Protein AF-0000000066598669 (afdb_homodimer)

Solvent-accessible surface area (backbone atoms only — not comparable to full-atom values): 19148 Å² total; per-residue (Å²): 132,84,76,74,80,75,77,83,79,79,74,75,70,74,73,67,68,63,72,73,74,70,78,71,65,39,76,45,84,75,51,74,67,53,48,52,51,50,50,36,40,38,58,50,54,56,68,39,87,69,85,65,81,75,66,81,77,69,80,64,92,61,85,62,79,83,56,33,44,37,45,68,80,37,67,44,61,30,33,38,42,47,43,57,39,61,50,70,49,49,32,25,44,48,38,28,62,74,49,47,79,46,43,24,50,67,77,40,73,52,60,83,81,40,90,69,44,47,70,48,74,49,94,88,26,38,36,35,44,31,31,74,57,37,44,70,83,60,42,43,42,36,34,41,36,32,34,38,100,62,32,54,37,57,46,63,20,43,37,44,46,36,82,120,136,82,80,74,77,78,76,82,80,81,76,74,74,74,74,69,70,65,72,74,73,73,78,72,68,39,76,44,84,75,51,72,67,54,49,53,49,49,51,37,40,38,57,49,54,56,70,38,89,68,86,64,80,74,70,80,77,71,80,65,92,60,83,61,80,83,56,33,42,38,48,70,80,38,68,45,62,32,33,37,43,47,43,58,39,61,50,71,48,49,32,24,44,48,40,28,60,75,49,48,77,46,41,24,50,66,76,40,74,53,59,84,82,41,90,69,44,48,70,49,74,49,95,87,26,40,34,34,47,32,31,74,57,35,43,70,82,60,42,42,42,36,34,41,36,34,34,36,99,61,33,53,38,56,48,61,22,42,36,44,47,37,83,119

InterPro domains:
  IPR003598 Immunoglobulin subtype 2 [SM00408] (82-151)
  IPR003599 Immunoglobulin domain subtype [SM00409] (76-162)
  IPR007110 Immunoglobulin-like domain [PS50835] (70-154)
  IPR013098 Immunoglobulin I-set [PF07679] (70-161)
  IPR013783 Immunoglobulin-like fold [G3DSA:2.60.40.10] (64-164)
  IPR033017 Palladin, C-terminal immunoglobulin-like domain [cd05893] (70-161)
  IPR036179 Immunoglobulin-like domain superfamily [SSF48726] (67-162)

Sequence (328 aa):
MARRLLGADSATVFNIQEPEEETANQEYKVSSCEQRLISEIEYRLERSPVDESGDEVQYGDVPVENGMAPFFEMKLKHYKIFEGMPVTFTCRVAGNPKPKIYWFKDGKQISPKSDHYTIQRDLDGTCSLHTTASTLDDDGNYTIMAANPQGRISCTGRLMVQAVMARRLLGADSATVFNIQEPEEETANQEYKVSSCEQRLISEIEYRLERSPVDESGDEVQYGDVPVENGMAPFFEMKLKHYKIFEGMPVTFTCRVAGNPKPKIYWFKDGKQISPKSDHYTIQRDLDGTCSLHTTASTLDDDGNYTIMAANPQGRISCTGRLMVQAV

pLDDT: mean 83.19, std 22.44, range [22.09, 98.75]

Structure (mmCIF, N/CA/C/O backbone):
data_AF-0000000066598669-model_v1
#
loop_
_entity.id
_entity.type
_entity.pdbx_description
1 polymer 'Palladin, cytoskeletal associated protein'
#
loop_
_atom_site.group_PDB
_atom_site.id
_atom_site.type_symbol
_atom_site.label_atom_id
_atom_site.label_alt_id
_atom_site.label_comp_id
_atom_site.label_asym_id
_atom_site.label_entity_id
_atom_site.label_seq_id
_atom_site.pdbx_PDB_ins_code
_atom_site.Cartn_x
_atom_site.Cartn_y
_atom_site.Cartn_z
_atom_site.occupancy
_atom_site.B_iso_or_equiv
_atom_site.auth_seq_id
_atom_site.auth_comp_id
_atom_site.auth_asym_id
_atom_site.auth_atom_id
_atom_site.pdbx_PDB_model_num
ATOM 1 N N . MET A 1 1 ? 37.125 77.938 22.703 1 22.09 1 MET A N 1
ATOM 2 C CA . MET A 1 1 ? 37.25 77.125 21.469 1 22.09 1 MET A CA 1
ATOM 3 C C . MET A 1 1 ? 36.281 76 21.453 1 22.09 1 MET A C 1
ATOM 5 O O . MET A 1 1 ? 36.25 75.188 22.391 1 22.09 1 MET A O 1
ATOM 9 N N . ALA A 1 2 ? 35.156 76.312 20.766 1 26.92 2 ALA A N 1
ATOM 10 C CA . ALA A 1 2 ? 33.875 75.625 20.609 1 26.92 2 ALA A CA 1
ATOM 11 C C . ALA A 1 2 ? 34.094 74.25 20.047 1 26.92 2 ALA A C 1
ATOM 13 O O . ALA A 1 2 ? 34.531 74.062 18.922 1 26.92 2 ALA A O 1
ATOM 14 N N . ARG A 1 3 ? 34.688 73.25 20.891 1 27.34 3 ARG A N 1
ATOM 15 C CA . ARG A 1 3 ? 34.938 71.938 20.422 1 27.34 3 ARG A CA 1
ATOM 16 C C . ARG A 1 3 ? 33.656 71.312 19.875 1 27.34 3 ARG A C 1
ATOM 18 O O . ARG A 1 3 ? 32.625 71.312 20.562 1 27.34 3 ARG A O 1
ATOM 25 N N . ARG A 1 4 ? 33.344 71.562 18.547 1 30.03 4 ARG A N 1
ATOM 26 C CA . ARG A 1 4 ? 32.25 71 17.766 1 30.03 4 ARG A CA 1
ATOM 27 C C . ARG A 1 4 ? 32.156 69.438 17.969 1 30.03 4 ARG A C 1
ATOM 29 O O . ARG A 1 4 ? 33.094 68.75 17.703 1 30.03 4 ARG A O 1
ATOM 36 N N . LEU A 1 5 ? 31.5 68.938 19.031 1 32.72 5 LEU A N 1
ATOM 37 C CA . LEU A 1 5 ? 31.203 67.562 19.266 1 32.72 5 LEU A CA 1
ATOM 38 C C . LEU A 1 5 ? 30.578 66.938 18.031 1 32.72 5 LEU A C 1
ATOM 40 O O . LEU A 1 5 ? 29.469 67.25 17.625 1 32.72 5 LEU A O 1
ATOM 44 N N . LEU A 1 6 ? 31.344 66.875 16.922 1 34 6 LEU A N 1
ATOM 45 C CA . LEU A 1 6 ? 30.828 66.188 15.711 1 34 6 LEU A CA 1
ATOM 46 C C . LEU A 1 6 ? 30.062 64.938 16.062 1 34 6 LEU A C 1
ATOM 48 O O . LEU A 1 6 ? 30.312 64.312 17.094 1 34 6 LEU A O 1
ATOM 52 N N . GLY A 1 7 ? 28.891 64.688 15.352 1 29.69 7 GLY A N 1
ATOM 53 C CA . GLY A 1 7 ? 27.734 63.844 15.188 1 29.69 7 GLY A CA 1
ATOM 54 C C . GLY A 1 7 ? 28.094 62.375 15.016 1 29.69 7 GLY A C 1
ATOM 55 O O . GLY A 1 7 ? 29.203 62.062 14.562 1 29.69 7 GLY A O 1
ATOM 56 N N . ALA A 1 8 ? 27.5 61.438 15.812 1 31.14 8 ALA A N 1
ATOM 57 C CA . ALA A 1 8 ? 27.547 60 15.953 1 31.14 8 ALA A CA 1
ATOM 58 C C . ALA A 1 8 ? 27.469 59.312 14.586 1 31.14 8 ALA A C 1
ATOM 60 O O . ALA A 1 8 ? 26.781 59.781 13.688 1 31.14 8 ALA A O 1
ATOM 61 N N . ASP A 1 9 ? 28.531 58.688 14.062 1 31.66 9 ASP A N 1
ATOM 62 C CA . ASP A 1 9 ? 28.656 57.781 12.922 1 31.66 9 ASP A CA 1
ATOM 63 C C . ASP A 1 9 ? 27.438 56.875 12.82 1 31.66 9 ASP A C 1
ATOM 65 O O . ASP A 1 9 ? 26.969 56.312 13.828 1 31.66 9 ASP A O 1
ATOM 69 N N . SER A 1 10 ? 26.516 57.094 11.852 1 31.05 10 SER A N 1
ATOM 70 C CA . SER A 1 10 ? 25.422 56.25 11.359 1 31.05 10 SER A CA 1
ATOM 71 C C . SER A 1 10 ? 25.875 54.812 11.148 1 31.05 10 SER A C 1
ATOM 73 O O . SER A 1 10 ? 26.672 54.531 10.25 1 31.05 10 SER A O 1
ATOM 75 N N . ALA A 1 11 ? 26.125 54.031 12.141 1 32.59 11 ALA A N 1
ATOM 76 C CA . ALA A 1 11 ? 26.328 52.594 11.945 1 32.59 11 ALA A CA 1
ATOM 77 C C . ALA A 1 11 ? 25.281 52 11.008 1 32.59 11 ALA A C 1
ATOM 79 O O . ALA A 1 11 ? 24.078 52.094 11.273 1 32.59 11 ALA A O 1
ATOM 80 N N . THR A 1 12 ? 25.406 52.188 9.719 1 31.36 12 THR A N 1
ATOM 81 C CA . THR A 1 12 ? 24.641 51.406 8.766 1 31.36 12 THR A CA 1
ATOM 82 C C . THR A 1 12 ? 24.516 49.938 9.234 1 31.36 12 THR A C 1
ATOM 84 O O . THR A 1 12 ? 25.5 49.219 9.32 1 31.36 12 THR A O 1
ATOM 87 N N . VAL A 1 13 ? 23.672 49.656 10.164 1 32.81 13 VAL A N 1
ATOM 88 C CA . VAL A 1 13 ? 23.312 48.281 10.43 1 32.81 13 VAL A CA 1
ATOM 89 C C . VAL A 1 13 ? 22.984 47.562 9.117 1 32.81 13 VAL A C 1
ATOM 91 O O . VAL A 1 13 ? 22.094 47.969 8.383 1 32.81 13 VAL A O 1
ATOM 94 N N . PHE A 1 14 ? 24.016 47.125 8.352 1 33.19 14 PHE A N 1
ATOM 95 C CA . PHE A 1 14 ? 23.719 46.156 7.277 1 33.19 14 PHE A CA 1
ATOM 96 C C . PHE A 1 14 ? 22.672 45.156 7.723 1 33.19 14 PHE A C 1
ATOM 98 O O . PHE A 1 14 ? 22.875 44.438 8.703 1 33.19 14 PHE A O 1
ATOM 105 N N . ASN A 1 15 ? 21.422 45.562 7.75 1 35.28 15 ASN A N 1
ATOM 106 C CA . ASN A 1 15 ? 20.375 44.562 7.797 1 35.28 15 ASN A CA 1
ATOM 107 C C . ASN A 1 15 ? 20.719 43.344 6.934 1 35.28 15 ASN A C 1
ATOM 109 O O . ASN A 1 15 ? 20.578 43.375 5.711 1 35.28 15 ASN A O 1
ATOM 113 N N . ILE A 1 16 ? 21.875 42.75 7.137 1 37.78 16 ILE A N 1
ATOM 114 C CA . ILE A 1 16 ? 22 41.469 6.473 1 37.78 16 ILE A CA 1
ATOM 115 C C . ILE A 1 16 ? 20.703 40.688 6.609 1 37.78 16 ILE A C 1
ATOM 117 O O . ILE A 1 16 ? 20.328 40.281 7.711 1 37.78 16 ILE A O 1
ATOM 121 N N . GLN A 1 17 ? 19.609 41.219 6.055 1 34.91 17 GLN A N 1
ATOM 122 C CA . GLN A 1 17 ? 18.516 40.281 5.918 1 34.91 17 GLN A CA 1
ATOM 123 C C . GLN A 1 17 ? 19.031 38.875 5.605 1 34.91 17 GLN A C 1
ATOM 125 O O . GLN A 1 17 ? 19.719 38.688 4.602 1 34.91 17 GLN A O 1
ATOM 130 N N . GLU A 1 18 ? 19.531 38.188 6.582 1 37.38 18 GLU A N 1
ATOM 131 C CA . GLU A 1 18 ? 19.828 36.781 6.332 1 37.38 18 GLU A CA 1
ATOM 132 C C . GLU A 1 18 ? 18.844 36.188 5.344 1 37.38 18 GLU A C 1
ATOM 134 O O . GLU A 1 18 ? 17.641 36.469 5.398 1 37.38 18 GLU A O 1
ATOM 139 N N . PRO A 1 19 ? 19.234 35.938 4.07 1 38.72 19 PRO A N 1
ATOM 140 C CA . PRO A 1 19 ? 18.25 35.219 3.25 1 38.72 19 PRO A CA 1
ATOM 141 C C . PRO A 1 19 ? 17.312 34.344 4.078 1 38.72 19 PRO A C 1
ATOM 143 O O . PRO A 1 19 ? 17.688 33.906 5.164 1 38.72 19 PRO A O 1
ATOM 146 N N . GLU A 1 20 ? 16.141 34.688 4.297 1 35.94 20 GLU A N 1
ATOM 147 C CA . GLU A 1 20 ? 15.195 33.719 4.793 1 35.94 20 GLU A CA 1
ATOM 148 C C . GLU A 1 20 ? 15.617 32.281 4.418 1 35.94 20 GLU A C 1
ATOM 150 O O . GLU A 1 20 ? 15.852 32 3.244 1 35.94 20 GLU A O 1
ATOM 155 N N . GLU A 1 21 ? 16.547 31.672 5.105 1 38.75 21 GLU A N 1
ATOM 156 C CA . GLU A 1 21 ? 16.781 30.25 4.906 1 38.75 21 GLU A CA 1
ATOM 157 C C . GLU A 1 21 ? 15.531 29.562 4.363 1 38.75 21 GLU A C 1
ATOM 159 O O . GLU A 1 21 ? 14.531 29.422 5.07 1 38.75 21 GLU A O 1
ATOM 164 N N . GLU A 1 22 ? 14.883 29.906 3.244 1 44.75 22 GLU A N 1
ATOM 165 C CA . GLU A 1 22 ? 13.898 29.047 2.596 1 44.75 22 GLU A CA 1
ATOM 166 C C . GLU A 1 22 ? 13.992 27.609 3.104 1 44.75 22 GLU A C 1
ATOM 168 O O . GLU A 1 22 ? 15.07 27.016 3.105 1 44.75 22 GLU A O 1
ATOM 173 N N . THR A 1 23 ? 13.289 27.25 4.191 1 49.88 23 THR A N 1
ATOM 174 C CA . THR A 1 23 ? 13.141 25.953 4.84 1 49.88 23 THR A CA 1
ATOM 175 C C . THR A 1 23 ? 13.539 24.828 3.887 1 49.88 23 THR A C 1
ATOM 177 O O . THR A 1 23 ? 13.109 24.797 2.732 1 49.88 23 THR A O 1
ATOM 180 N N . ALA A 1 24 ? 14.688 24.203 3.959 1 55.31 24 ALA A N 1
ATOM 181 C CA . ALA A 1 24 ? 15.602 23.188 3.447 1 55.31 24 ALA A CA 1
ATOM 182 C C . ALA A 1 24 ? 14.859 21.906 3.092 1 55.31 24 ALA A C 1
ATOM 184 O O . ALA A 1 24 ? 15.477 20.875 2.826 1 55.31 24 ALA A O 1
ATOM 185 N N . ASN A 1 25 ? 13.461 21.875 3.191 1 68.06 25 ASN A N 1
ATOM 186 C CA . ASN A 1 25 ? 12.961 20.562 2.818 1 68.06 25 ASN A CA 1
ATOM 187 C C . ASN A 1 25 ? 13.094 20.312 1.319 1 68.06 25 ASN A C 1
ATOM 189 O O . ASN A 1 25 ? 12.5 21.031 0.511 1 68.06 25 ASN A O 1
ATOM 193 N N . GLN A 1 26 ? 14.117 19.672 0.897 1 75.44 26 GLN A N 1
ATOM 194 C CA . GLN A 1 26 ? 14.305 19.328 -0.51 1 75.44 26 GLN A CA 1
ATOM 195 C C . GLN A 1 26 ? 13.281 18.297 -0.97 1 75.44 26 GLN A C 1
ATOM 197 O O . GLN A 1 26 ? 13.062 17.297 -0.297 1 75.44 26 GLN A O 1
ATOM 202 N N . GLU A 1 27 ? 12.594 18.688 -1.98 1 80.56 27 GLU A N 1
ATOM 203 C CA . GLU A 1 27 ? 11.648 17.734 -2.559 1 80.56 27 GLU A CA 1
ATOM 204 C C . GLU A 1 27 ? 12.359 16.469 -2.998 1 80.56 27 GLU A C 1
ATOM 206 O O . GLU A 1 27 ? 13.453 16.516 -3.564 1 80.56 27 GLU A O 1
ATOM 211 N N . TYR A 1 28 ? 11.93 15.406 -2.621 1 84.62 28 TYR A N 1
ATOM 212 C CA . TYR A 1 28 ? 12.398 14.055 -2.865 1 84.62 28 TYR A CA 1
ATOM 213 C C . TYR A 1 28 ? 11.609 13.391 -3.984 1 84.62 28 TYR A C 1
ATOM 215 O O . TYR A 1 28 ? 10.375 13.438 -3.992 1 84.62 28 TYR A O 1
ATOM 223 N N . LYS A 1 29 ? 12.32 12.922 -5.023 1 89 29 LYS A N 1
ATOM 224 C CA . LYS A 1 29 ? 11.633 12.18 -6.074 1 89 29 LYS A CA 1
ATOM 225 C C . LYS A 1 29 ? 11.57 10.688 -5.742 1 89 29 LYS A C 1
ATOM 227 O O . LYS A 1 29 ? 12.602 10.055 -5.531 1 89 29 LYS A O 1
ATOM 232 N N . VAL A 1 30 ? 10.445 10.234 -5.707 1 92.81 30 VAL A N 1
ATOM 233 C CA . VAL A 1 30 ? 10.289 8.805 -5.426 1 92.81 30 VAL A CA 1
ATOM 234 C C . VAL A 1 30 ? 10.453 8.008 -6.715 1 92.81 30 VAL A C 1
ATOM 236 O O . VAL A 1 30 ? 10.195 8.508 -7.809 1 92.81 30 VAL A O 1
ATOM 239 N N . SER A 1 31 ? 10.883 6.789 -6.609 1 90.31 31 SER A N 1
ATOM 240 C CA . SER A 1 31 ? 11.047 5.926 -7.773 1 90.31 31 SER A CA 1
ATOM 241 C C . SER A 1 31 ? 9.703 5.531 -8.367 1 90.31 31 SER A C 1
ATOM 243 O O . SER A 1 31 ? 8.664 5.68 -7.711 1 90.31 31 SER A O 1
ATOM 245 N N . SER A 1 32 ? 9.75 5.016 -9.602 1 90.19 32 SER A N 1
ATOM 246 C CA . SER A 1 32 ? 8.531 4.523 -10.242 1 90.19 32 SER A CA 1
ATOM 247 C C . SER A 1 32 ? 7.91 3.383 -9.445 1 90.19 32 SER A C 1
ATOM 249 O O . SER A 1 32 ? 6.688 3.316 -9.297 1 90.19 32 SER A O 1
ATOM 251 N N . CYS A 1 33 ? 8.781 2.549 -8.945 1 91.5 33 CYS A N 1
ATOM 252 C CA . CYS A 1 33 ? 8.297 1.434 -8.141 1 91.5 33 CYS A CA 1
ATOM 253 C C . CYS A 1 33 ? 7.594 1.935 -6.883 1 91.5 33 CYS A C 1
ATOM 255 O O . CYS A 1 33 ? 6.484 1.499 -6.574 1 91.5 33 CYS A O 1
ATOM 257 N N . GLU A 1 34 ? 8.219 2.85 -6.184 1 93.44 34 GLU A N 1
ATOM 258 C CA . GLU A 1 34 ? 7.613 3.406 -4.977 1 93.44 34 GLU A CA 1
ATOM 259 C C . GLU A 1 34 ? 6.277 4.074 -5.281 1 93.44 34 GLU A C 1
ATOM 261 O O . GLU A 1 34 ? 5.312 3.922 -4.523 1 93.44 34 GLU A O 1
ATOM 266 N N . GLN A 1 35 ? 6.309 4.77 -6.355 1 94.5 35 GLN A N 1
ATOM 267 C CA . GLN A 1 35 ? 5.074 5.441 -6.746 1 94.5 35 GLN A CA 1
ATOM 268 C C . GLN A 1 35 ? 3.953 4.434 -6.992 1 94.5 35 GLN A C 1
ATOM 270 O O . GLN A 1 35 ? 2.803 4.672 -6.621 1 94.5 35 GLN A O 1
ATOM 275 N N . ARG A 1 36 ? 4.23 3.34 -7.625 1 94.31 36 ARG A N 1
ATOM 276 C CA . ARG A 1 36 ? 3.244 2.291 -7.871 1 94.31 36 ARG A CA 1
ATOM 277 C C . ARG A 1 36 ? 2.73 1.706 -6.559 1 94.31 36 ARG A C 1
ATOM 279 O O . ARG A 1 36 ? 1.53 1.463 -6.41 1 94.31 36 ARG A O 1
ATOM 286 N N . LEU A 1 37 ? 3.635 1.49 -5.629 1 96.44 37 LEU A N 1
ATOM 287 C CA . LEU A 1 37 ? 3.26 0.983 -4.312 1 96.44 37 LEU A CA 1
ATOM 288 C C . LEU A 1 37 ? 2.381 1.986 -3.574 1 96.44 37 LEU A C 1
ATOM 290 O O . LEU A 1 37 ? 1.372 1.61 -2.975 1 96.44 37 LEU A O 1
ATOM 294 N N . ILE A 1 38 ? 2.746 3.236 -3.637 1 96.12 38 ILE A N 1
ATOM 295 C CA . ILE A 1 38 ? 1.975 4.293 -2.992 1 96.12 38 ILE A CA 1
ATOM 296 C C . ILE A 1 38 ? 0.571 4.348 -3.592 1 96.12 38 ILE A C 1
ATOM 298 O O . ILE A 1 38 ? -0.419 4.43 -2.861 1 96.12 38 ILE A O 1
ATOM 302 N N . SER A 1 39 ? 0.525 4.285 -4.906 1 95.69 39 SER A N 1
ATOM 303 C CA . SER A 1 39 ? -0.766 4.312 -5.586 1 95.69 39 SER A CA 1
ATOM 304 C C . SER A 1 39 ? -1.659 3.168 -5.125 1 95.69 39 SER A C 1
ATOM 306 O O . SER A 1 39 ? -2.865 3.348 -4.941 1 95.69 39 SER A O 1
ATOM 308 N N . GLU A 1 40 ? -1.103 2.021 -4.992 1 94.62 40 GLU A N 1
ATOM 309 C CA . GLU A 1 40 ? -1.877 0.877 -4.523 1 94.62 40 GLU A CA 1
ATOM 310 C C . GLU A 1 40 ? -2.377 1.097 -3.098 1 94.62 40 GLU A C 1
ATOM 312 O O . GLU A 1 40 ? -3.514 0.747 -2.773 1 94.62 40 GLU A O 1
ATOM 317 N N . ILE A 1 41 ? -1.531 1.584 -2.219 1 95.19 41 ILE A N 1
ATOM 318 C CA . ILE A 1 41 ? -1.911 1.864 -0.839 1 95.19 41 ILE A CA 1
ATOM 319 C C . ILE A 1 41 ? -3.09 2.836 -0.815 1 95.19 41 ILE A C 1
ATOM 321 O O . ILE A 1 41 ? -4.074 2.607 -0.11 1 95.19 41 ILE A O 1
ATOM 325 N N . GLU A 1 42 ? -3.029 3.902 -1.615 1 96 42 GLU A N 1
ATOM 326 C CA . GLU A 1 42 ? -4.109 4.879 -1.696 1 96 42 GLU A CA 1
ATOM 327 C C . GLU A 1 42 ? -5.406 4.23 -2.184 1 96 42 GLU A C 1
ATOM 329 O O . GLU A 1 42 ? -6.469 4.441 -1.596 1 96 42 GLU A O 1
ATOM 334 N N . TYR A 1 43 ? -5.27 3.455 -3.209 1 92.94 43 TYR A N 1
ATOM 335 C CA . TYR A 1 43 ? -6.41 2.742 -3.768 1 92.94 43 TYR A CA 1
ATOM 336 C C . TYR A 1 43 ? -7.094 1.889 -2.705 1 92.94 43 TYR A C 1
ATOM 338 O O . TYR A 1 43 ? -8.32 1.911 -2.574 1 92.94 43 TYR A O 1
ATOM 346 N N . ARG A 1 44 ? -6.359 1.203 -1.965 1 91.62 44 ARG A N 1
ATOM 347 C CA . ARG A 1 44 ? -6.902 0.296 -0.958 1 91.62 44 ARG A CA 1
ATOM 348 C C . ARG A 1 44 ? -7.457 1.068 0.234 1 91.62 44 ARG A C 1
ATOM 350 O O . ARG A 1 44 ? -8.484 0.692 0.801 1 91.62 44 ARG A O 1
ATOM 357 N N . LEU A 1 45 ? -6.766 2.082 0.628 1 93.75 45 LEU A N 1
ATOM 358 C CA . LEU A 1 45 ? -7.215 2.906 1.744 1 93.75 45 LEU A CA 1
ATOM 359 C C . LEU A 1 45 ? -8.578 3.521 1.451 1 93.75 45 LEU A C 1
ATOM 361 O O . LEU A 1 45 ? -9.461 3.518 2.311 1 93.75 45 LEU A O 1
ATOM 365 N N . GLU A 1 46 ? -8.797 3.996 0.289 1 93.56 46 GLU A N 1
ATOM 366 C CA . GLU A 1 46 ? -10.023 4.672 -0.114 1 93.56 46 GLU A CA 1
ATOM 367 C C . GLU A 1 46 ? -11.211 3.705 -0.116 1 93.56 46 GLU A C 1
ATOM 369 O O . GLU A 1 46 ? -12.367 4.133 -0.163 1 93.56 46 GLU A O 1
ATOM 374 N N . ARG A 1 47 ? -10.93 2.447 -0.019 1 88.25 47 ARG A N 1
ATOM 375 C CA . ARG A 1 47 ? -11.977 1.433 -0.065 1 88.25 47 ARG A CA 1
ATOM 376 C C . ARG A 1 47 ? -12.055 0.662 1.249 1 88.25 47 ARG A C 1
ATOM 378 O O . ARG A 1 47 ? -12.852 -0.264 1.388 1 88.25 47 ARG A O 1
ATOM 385 N N . SER A 1 48 ? -11.203 1.021 2.166 1 86.25 48 SER A N 1
ATOM 386 C CA . SER A 1 48 ? -11.195 0.388 3.48 1 86.25 48 SER A CA 1
ATOM 387 C C . SER A 1 48 ? -12.141 1.095 4.441 1 86.25 48 SER A C 1
ATOM 389 O O . SER A 1 48 ? -12.383 2.297 4.316 1 86.25 48 SER A O 1
ATOM 391 N N . PRO A 1 49 ? -12.664 0.256 5.387 1 79.5 49 PRO A N 1
ATOM 392 C CA . PRO A 1 49 ? -13.461 0.903 6.43 1 79.5 49 PRO A CA 1
ATOM 393 C C . PRO A 1 49 ? -12.625 1.794 7.348 1 79.5 49 PRO A C 1
ATOM 395 O O . PRO A 1 49 ? -11.469 1.474 7.641 1 79.5 49 PRO A O 1
ATOM 398 N N . VAL A 1 50 ? -13.023 2.961 7.559 1 71 50 VAL A N 1
ATOM 399 C CA . VAL A 1 50 ? -12.32 3.848 8.477 1 71 50 VAL A CA 1
ATOM 400 C C . VAL A 1 50 ? -13.109 3.973 9.781 1 71 50 VAL A C 1
ATOM 402 O O . VAL A 1 50 ? -14.344 3.953 9.766 1 71 50 VAL A O 1
ATOM 405 N N . ASP A 1 51 ? -12.359 3.672 10.883 1 64.12 51 ASP A N 1
ATOM 406 C CA . ASP A 1 51 ? -13.008 3.875 12.172 1 64.12 51 ASP A CA 1
ATOM 407 C C . ASP A 1 51 ? -13.453 5.328 12.336 1 64.12 51 ASP A C 1
ATOM 409 O O . ASP A 1 51 ? -12.641 6.246 12.25 1 64.12 51 ASP A O 1
ATOM 413 N N . GLU A 1 52 ? -14.703 5.547 12.195 1 60.34 52 GLU A N 1
ATOM 414 C CA . GLU A 1 52 ? -15.289 6.879 12.297 1 60.34 52 GLU A CA 1
ATOM 415 C C . GLU A 1 52 ? -15.242 7.395 13.734 1 60.34 52 GLU A C 1
ATOM 417 O O . GLU A 1 52 ? -15.859 8.414 14.047 1 60.34 52 GLU A O 1
ATOM 422 N N . SER A 1 53 ? -14.68 6.645 14.609 1 54.19 53 SER A N 1
ATOM 423 C CA . SER A 1 53 ? -14.914 7.035 15.992 1 54.19 53 SER A CA 1
ATOM 424 C C . SER A 1 53 ? -14.555 8.5 16.219 1 54.19 53 SER A C 1
ATOM 426 O O . SER A 1 53 ? -15.102 9.141 17.125 1 54.19 53 SER A O 1
ATOM 428 N N . GLY A 1 54 ? -13.5 8.906 15.672 1 47.5 54 GLY A N 1
ATOM 429 C CA . GLY A 1 54 ? -13.07 10.156 16.266 1 47.5 54 GLY A CA 1
ATOM 430 C C . GLY A 1 54 ? -13.805 11.367 15.727 1 47.5 54 GLY A C 1
ATOM 431 O O . GLY A 1 54 ? -13.711 12.461 16.281 1 47.5 54 GLY A O 1
ATOM 432 N N . ASP A 1 55 ? -14 11.516 14.367 1 53 55 ASP A N 1
ATOM 433 C CA . ASP A 1 55 ? -14.234 12.883 13.898 1 53 55 ASP A CA 1
ATOM 434 C C . ASP A 1 55 ? -15.711 13.242 14 1 53 55 ASP A C 1
ATOM 436 O O . ASP A 1 55 ? -16.578 12.391 13.828 1 53 55 ASP A O 1
ATOM 440 N N . GLU A 1 56 ? -15.883 14.391 14.586 1 55.75 56 GLU A N 1
ATOM 441 C CA . GLU A 1 56 ? -16.984 15.289 14.93 1 55.75 56 GLU A CA 1
ATOM 442 C C . GLU A 1 56 ? -17.938 15.469 13.758 1 55.75 56 GLU A C 1
ATOM 444 O O . GLU A 1 56 ? -19.094 15.867 13.945 1 55.75 56 GLU A O 1
ATOM 449 N N . VAL A 1 57 ? -17.422 15.266 12.531 1 59.34 57 VAL A N 1
ATOM 450 C CA . VAL A 1 57 ? -18.375 15.734 11.547 1 59.34 57 VAL A CA 1
ATOM 451 C C . VAL A 1 57 ? -19.406 14.641 11.258 1 59.34 57 VAL A C 1
ATOM 453 O O . VAL A 1 57 ? -19.047 13.516 10.898 1 59.34 57 VAL A O 1
ATOM 456 N N . GLN A 1 58 ? -20.406 14.68 11.875 1 68.19 58 GLN A N 1
ATOM 457 C CA . GLN A 1 58 ? -21.531 13.812 11.531 1 68.19 58 GLN A CA 1
ATOM 458 C C . GLN A 1 58 ? -22.297 14.359 10.328 1 68.19 58 GLN A C 1
ATOM 460 O O . GLN A 1 58 ? -22.641 15.547 10.281 1 68.19 58 GLN A O 1
ATOM 465 N N . TYR A 1 59 ? -22.234 13.484 9.234 1 74.19 59 TYR A N 1
ATOM 466 C CA . TYR A 1 59 ? -23.031 13.906 8.086 1 74.19 59 TYR A CA 1
ATOM 467 C C . TYR A 1 59 ? -24.516 13.656 8.336 1 74.19 59 TYR A C 1
ATOM 469 O O . TYR A 1 59 ? -24.891 12.609 8.875 1 74.19 59 TYR A O 1
ATOM 477 N N . GLY A 1 60 ? -25.203 14.672 8.555 1 69.19 60 GLY A N 1
ATOM 478 C CA . GLY A 1 60 ? -26.641 14.508 8.727 1 69.19 60 GLY A CA 1
ATOM 479 C C . GLY A 1 60 ? -27.297 13.75 7.594 1 69.19 60 GLY A C 1
ATOM 480 O O . GLY A 1 60 ? -26.703 13.57 6.531 1 69.19 60 GLY A O 1
ATOM 481 N N . ASP A 1 61 ? -28.328 13 7.84 1 68 61 ASP A N 1
ATOM 482 C CA . ASP A 1 61 ? -29.109 12.242 6.875 1 68 61 ASP A CA 1
ATOM 483 C C . ASP A 1 61 ? -29.75 13.172 5.844 1 68 61 ASP A C 1
ATOM 485 O O . ASP A 1 61 ? -30.625 12.758 5.074 1 68 61 ASP A O 1
ATOM 489 N N . VAL A 1 62 ? -29.375 14.445 5.922 1 67.88 62 VAL A N 1
ATOM 490 C CA . VAL A 1 62 ? -30.031 15.344 4.977 1 67.88 62 VAL A CA 1
ATOM 491 C C . VAL A 1 62 ? -29.344 15.25 3.613 1 67.88 62 VAL A C 1
ATOM 493 O O . VAL A 1 62 ? -28.125 15.328 3.52 1 67.88 62 VAL A O 1
ATOM 496 N N . PRO A 1 63 ? -30.188 14.883 2.609 1 72.88 63 PRO A N 1
ATOM 497 C CA . PRO A 1 63 ? -29.578 14.906 1.272 1 72.88 63 PRO A CA 1
ATOM 498 C C . PRO A 1 63 ? -28.844 16.219 0.982 1 72.88 63 PRO A C 1
ATOM 500 O O . PRO A 1 63 ? -29.391 17.297 1.234 1 72.88 63 PRO A O 1
ATOM 503 N N . VAL A 1 64 ? -27.641 16.125 0.839 1 74.06 64 VAL A N 1
ATOM 504 C CA . VAL A 1 64 ? -26.812 17.297 0.551 1 74.06 64 VAL A CA 1
ATOM 505 C C . VAL A 1 64 ? -27.062 17.766 -0.88 1 74.06 64 VAL A C 1
ATOM 507 O O . VAL A 1 64 ? -26.953 16.984 -1.825 1 74.06 64 VAL A O 1
ATOM 510 N N . GLU A 1 65 ? -27.672 18.844 -1.049 1 83.75 65 GLU A N 1
ATOM 511 C CA . GLU A 1 65 ? -27.844 19.438 -2.371 1 83.75 65 GLU A CA 1
ATOM 512 C C . GLU A 1 65 ? -26.484 19.703 -3.035 1 83.75 65 GLU A C 1
ATOM 514 O O . GLU A 1 65 ? -25.594 20.281 -2.428 1 83.75 65 GLU A O 1
ATOM 519 N N . ASN A 1 66 ? -26.234 19.281 -4.242 1 92.31 66 ASN A N 1
ATOM 520 C CA . ASN A 1 66 ? -25.016 19.469 -5.023 1 92.31 66 ASN A CA 1
ATOM 521 C C . ASN A 1 66 ? -23.812 18.812 -4.359 1 92.31 66 ASN A C 1
ATOM 523 O O . ASN A 1 66 ? -22.766 19.422 -4.207 1 92.31 66 ASN A O 1
ATOM 527 N N . GLY A 1 67 ? -24.062 17.688 -3.807 1 93.69 67 GLY A N 1
ATOM 528 C CA . GLY A 1 67 ? -22.984 16.922 -3.178 1 93.69 67 GLY A CA 1
ATOM 529 C C . GLY A 1 67 ? -21.812 16.656 -4.105 1 93.69 67 GLY A C 1
ATOM 530 O O . GLY A 1 67 ? -22.016 16.422 -5.301 1 93.69 67 GLY A O 1
ATOM 531 N N . MET A 1 68 ? -20.562 16.906 -3.613 1 96.69 68 MET A N 1
ATOM 532 C CA . MET A 1 68 ? -19.344 16.672 -4.363 1 96.69 68 MET A CA 1
ATOM 533 C C . MET A 1 68 ? -18.344 15.867 -3.537 1 96.69 68 MET A C 1
ATOM 535 O O . MET A 1 68 ? -18.047 16.219 -2.393 1 96.69 68 MET A O 1
ATOM 539 N N . ALA A 1 69 ? -17.828 14.844 -4.172 1 97.44 69 ALA A N 1
ATOM 540 C CA . ALA A 1 69 ? -16.797 14.047 -3.518 1 97.44 69 ALA A CA 1
ATOM 541 C C . ALA A 1 69 ? -15.531 14.867 -3.283 1 97.44 69 ALA A C 1
ATOM 543 O O . ALA A 1 69 ? -15.266 15.836 -4 1 97.44 69 ALA A O 1
ATOM 544 N N . PRO A 1 70 ? -14.766 14.516 -2.342 1 98.19 70 PRO A N 1
ATOM 545 C CA . PRO A 1 70 ? -13.523 15.258 -2.102 1 98.19 70 PRO A CA 1
ATOM 546 C C . PRO A 1 70 ? -12.562 15.18 -3.281 1 98.19 70 PRO A C 1
ATOM 548 O O . PRO A 1 70 ? -12.508 14.164 -3.977 1 98.19 70 PRO A O 1
ATOM 551 N N . PHE A 1 71 ? -11.828 16.219 -3.463 1 98.56 71 PHE A N 1
ATOM 552 C CA . PHE A 1 71 ? -10.734 16.234 -4.426 1 98.56 71 PHE A CA 1
ATOM 553 C C . PHE A 1 71 ? -9.609 17.156 -3.949 1 98.56 71 PHE A C 1
ATOM 555 O O . PHE A 1 71 ? -9.852 18.109 -3.225 1 98.56 71 PHE A O 1
ATOM 562 N N . PHE A 1 72 ? -8.445 16.797 -4.352 1 98.56 72 PHE A N 1
ATOM 563 C CA . PHE A 1 72 ? -7.297 17.594 -3.93 1 98.56 72 PHE A CA 1
ATOM 564 C C . PHE A 1 72 ? -7.023 18.719 -4.914 1 98.56 72 PHE A C 1
ATOM 566 O O . PHE A 1 72 ? -6.902 18.484 -6.121 1 98.56 72 PHE A O 1
ATOM 573 N N . GLU A 1 73 ? -6.988 19.828 -4.418 1 98.38 73 GLU A N 1
ATOM 574 C CA . GLU A 1 73 ? -6.5 20.953 -5.203 1 98.38 73 GLU A CA 1
ATOM 575 C C . GLU A 1 73 ? -4.977 21.031 -5.184 1 98.38 73 GLU A C 1
ATOM 577 O O . GLU A 1 73 ? -4.359 21.531 -6.121 1 98.38 73 GLU A O 1
ATOM 582 N N . MET A 1 74 ? -4.375 20.641 -4.113 1 98.38 74 MET A N 1
ATOM 583 C CA . MET A 1 74 ? -2.938 20.5 -3.904 1 98.38 74 MET A CA 1
ATOM 584 C C . MET A 1 74 ? -2.613 19.234 -3.133 1 98.38 74 MET A C 1
ATOM 586 O O . MET A 1 74 ? -3.162 19 -2.055 1 98.38 74 MET A O 1
ATOM 590 N N . LYS A 1 75 ? -1.716 18.453 -3.668 1 98.06 75 LYS A N 1
ATOM 591 C CA . LYS A 1 75 ? -1.365 17.172 -3.049 1 98.06 75 LYS A CA 1
ATOM 592 C C . LYS A 1 75 ? -0.116 17.312 -2.184 1 98.06 75 LYS A C 1
ATOM 594 O O . LYS A 1 75 ? 0.602 18.297 -2.271 1 98.06 75 LYS A O 1
ATOM 599 N N . LEU A 1 76 ? 0.105 16.266 -1.373 1 98.19 76 LEU A N 1
ATOM 600 C CA . LEU A 1 76 ? 1.311 16.203 -0.553 1 98.19 76 LEU A CA 1
ATOM 601 C C . LEU A 1 76 ? 2.553 16.062 -1.424 1 98.19 76 LEU A C 1
ATOM 603 O O . LEU A 1 76 ? 2.488 15.5 -2.518 1 98.19 76 LEU A O 1
ATOM 607 N N . LYS A 1 77 ? 3.59 16.578 -0.922 1 97 77 LYS A N 1
ATOM 608 C CA . LYS A 1 77 ? 4.891 16.406 -1.562 1 97 77 LYS A CA 1
ATOM 609 C C . LYS A 1 77 ? 5.766 15.438 -0.771 1 97 77 LYS A C 1
ATOM 611 O O . LYS A 1 77 ? 5.41 15.031 0.338 1 97 77 LYS A O 1
ATOM 616 N N . HIS A 1 78 ? 6.926 15.07 -1.432 1 96.75 78 HIS A N 1
ATOM 617 C CA . HIS A 1 78 ? 7.91 14.227 -0.773 1 96.75 78 HIS A CA 1
ATOM 618 C C . HIS A 1 78 ? 9.094 15.039 -0.263 1 96.75 78 HIS A C 1
ATOM 620 O O . HIS A 1 78 ? 9.539 15.977 -0.932 1 96.75 78 HIS A O 1
ATOM 626 N N . TYR A 1 79 ? 9.555 14.68 0.928 1 96.56 79 TYR A N 1
ATOM 627 C CA . TYR A 1 79 ? 10.617 15.484 1.528 1 96.56 79 TYR A CA 1
ATOM 628 C C . TYR A 1 79 ? 11.773 14.602 1.972 1 96.56 79 TYR A C 1
ATOM 630 O O . TYR A 1 79 ? 11.578 13.461 2.385 1 96.56 79 TYR A O 1
ATOM 638 N N . LYS A 1 80 ? 12.891 15.102 1.824 1 95.12 80 LYS A N 1
ATOM 639 C CA . LYS A 1 80 ? 14.125 14.594 2.426 1 95.12 80 LYS A CA 1
ATOM 640 C C . LYS A 1 80 ? 14.734 15.617 3.383 1 95.12 80 LYS A 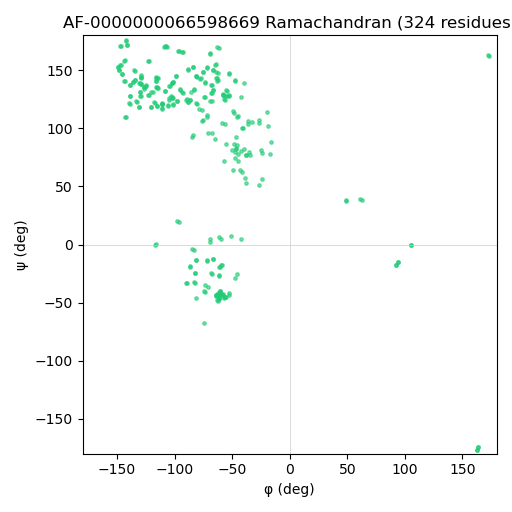C 1
ATOM 642 O O . LYS A 1 80 ? 15.039 16.75 2.982 1 95.12 80 LYS A O 1
ATOM 647 N N . ILE A 1 81 ? 14.922 15.266 4.637 1 96.56 81 ILE A N 1
ATOM 648 C CA . ILE A 1 81 ? 15.375 16.25 5.617 1 96.56 81 ILE A CA 1
ATOM 649 C C . ILE A 1 81 ? 16.375 15.594 6.566 1 96.56 81 ILE A C 1
ATOM 651 O O . ILE A 1 81 ? 16.609 14.383 6.5 1 96.56 81 ILE A O 1
ATOM 655 N N . PHE A 1 82 ? 16.984 16.406 7.391 1 95.75 82 PHE A N 1
ATOM 656 C CA . PHE A 1 82 ? 17.891 15.906 8.43 1 95.75 82 PHE A CA 1
ATOM 657 C C . PHE A 1 82 ? 17.172 15.828 9.773 1 95.75 82 PHE A C 1
ATOM 659 O O . PHE A 1 82 ? 16.281 16.625 10.055 1 95.75 82 PHE A O 1
ATOM 666 N N . GLU A 1 83 ? 17.562 14.828 10.492 1 96.19 83 GLU A N 1
ATOM 667 C CA . GLU A 1 83 ? 17.031 14.695 11.844 1 96.19 83 GLU A CA 1
ATOM 668 C C . GLU A 1 83 ? 17.109 16.016 12.602 1 96.19 83 GLU A C 1
ATOM 670 O O . GLU A 1 83 ? 18.078 16.75 12.477 1 96.19 83 GLU A O 1
ATOM 675 N N . GLY A 1 84 ? 16.062 16.297 13.391 1 96.75 84 GLY A N 1
ATOM 676 C CA . GLY A 1 84 ? 16.016 17.531 14.172 1 96.75 84 GLY A CA 1
ATOM 677 C C . GLY A 1 84 ? 15.328 18.672 13.453 1 96.75 84 GLY A C 1
ATOM 678 O O . GLY A 1 84 ? 14.953 19.656 14.078 1 96.75 84 GLY A O 1
ATOM 679 N N . MET A 1 85 ? 15.164 18.609 12.188 1 95.81 85 MET A N 1
ATOM 680 C CA . MET A 1 85 ? 14.539 19.656 11.391 1 95.81 85 MET A CA 1
ATOM 681 C C . MET A 1 85 ? 13.023 19.562 11.461 1 95.81 85 MET A C 1
ATOM 683 O O . MET A 1 85 ? 12.469 18.469 11.555 1 95.81 85 MET A O 1
ATOM 687 N N . PRO A 1 86 ? 12.367 20.719 11.445 1 97.44 86 PRO A N 1
ATOM 688 C CA . PRO A 1 86 ? 10.906 20.672 11.344 1 97.44 86 PRO A CA 1
ATOM 689 C C . PRO A 1 86 ? 10.422 20.25 9.961 1 97.44 86 PRO A C 1
ATOM 691 O O . PRO A 1 86 ? 11.125 20.453 8.969 1 97.44 86 PRO A O 1
ATOM 694 N N . VAL A 1 87 ? 9.234 19.656 9.945 1 97.25 87 VAL A N 1
ATOM 695 C CA . VAL A 1 87 ? 8.633 19.281 8.664 1 97.25 87 VAL A CA 1
ATOM 696 C C . VAL A 1 87 ? 7.121 19.469 8.727 1 97.25 87 VAL A C 1
ATOM 698 O O . VAL A 1 87 ? 6.504 19.219 9.758 1 97.25 87 VAL A O 1
ATOM 701 N N . THR A 1 88 ? 6.582 19.969 7.586 1 98 88 THR A N 1
ATOM 702 C CA . THR A 1 88 ? 5.137 20.141 7.457 1 98 88 THR A CA 1
ATOM 703 C C . THR A 1 88 ? 4.641 19.547 6.141 1 98 88 THR A C 1
ATOM 705 O O . THR A 1 88 ? 5.07 19.969 5.066 1 98 88 THR A O 1
ATOM 708 N N . PHE A 1 89 ? 3.795 18.578 6.262 1 98.25 89 PHE A N 1
ATOM 709 C CA . PHE A 1 89 ? 3.037 18.141 5.098 1 98.25 89 PHE A CA 1
ATOM 710 C C . PHE A 1 89 ? 1.806 19.016 4.887 1 98.25 89 PHE A C 1
ATOM 712 O O . PHE A 1 89 ? 1.049 19.25 5.828 1 98.25 89 PHE A O 1
ATOM 719 N N . THR A 1 90 ? 1.604 19.438 3.688 1 98.31 90 THR A N 1
ATOM 720 C CA . THR A 1 90 ? 0.475 20.328 3.414 1 98.31 90 THR A CA 1
ATOM 721 C C . THR A 1 90 ? -0.252 19.891 2.143 1 98.31 90 THR A C 1
ATOM 723 O O . THR A 1 90 ? 0.383 19.516 1.153 1 98.31 90 THR A O 1
ATOM 726 N N . CYS A 1 91 ? -1.547 19.953 2.186 1 98.44 91 CYS A N 1
ATOM 727 C CA . CYS A 1 91 ? -2.396 19.766 1.015 1 98.44 91 CYS A CA 1
ATOM 728 C C . CYS A 1 91 ? -3.65 20.625 1.106 1 98.44 91 CYS A C 1
ATOM 730 O O . CYS A 1 91 ? -3.879 21.281 2.119 1 98.44 91 CYS A O 1
ATOM 732 N N . ARG A 1 92 ? -4.41 20.688 0.034 1 98.75 92 ARG A N 1
ATOM 733 C CA . ARG A 1 92 ? -5.695 21.375 0.008 1 98.75 92 ARG A CA 1
ATOM 734 C C . ARG A 1 92 ? -6.785 20.484 -0.572 1 98.75 92 ARG A C 1
ATOM 736 O O . ARG A 1 92 ? -6.629 19.922 -1.657 1 98.75 92 ARG A O 1
ATOM 743 N N . VAL A 1 93 ? -7.828 20.359 0.135 1 98.31 93 VAL A N 1
ATOM 744 C CA . VAL A 1 93 ? -8.891 19.453 -0.258 1 98.31 93 VAL A CA 1
ATOM 745 C C . VAL A 1 93 ? -10.234 20.172 -0.247 1 98.31 93 VAL A C 1
ATOM 747 O O . VAL A 1 93 ? -10.5 20.984 0.64 1 98.31 93 VAL A O 1
ATOM 750 N N . ALA A 1 94 ? -11.008 19.906 -1.231 1 97.75 94 ALA A N 1
ATOM 751 C CA . ALA A 1 94 ? -12.359 20.438 -1.322 1 97.75 94 ALA A CA 1
ATOM 752 C C . ALA A 1 94 ? -13.391 19.328 -1.433 1 97.75 94 ALA A C 1
ATOM 754 O O . ALA A 1 94 ? -13.039 18.172 -1.729 1 97.75 94 ALA A O 1
ATOM 755 N N . GLY A 1 95 ? -14.648 19.594 -1.073 1 96.69 95 GLY A N 1
ATOM 756 C CA . GLY A 1 95 ? -15.766 18.672 -1.148 1 96.69 95 GLY A CA 1
ATOM 757 C C . GLY A 1 95 ? -17.031 19.219 -0.511 1 96.69 95 GLY A C 1
ATOM 758 O O . GLY A 1 95 ? -16.984 20.188 0.249 1 96.69 95 GLY A O 1
ATOM 759 N N . ASN A 1 96 ? -18.125 18.578 -0.89 1 95.38 96 ASN A N 1
ATOM 760 C CA . ASN A 1 96 ? -19.422 18.922 -0.335 1 95.38 96 ASN A CA 1
ATOM 761 C C . ASN A 1 96 ? -20.266 17.688 -0.04 1 95.38 96 ASN A C 1
ATOM 763 O O . ASN A 1 96 ? -20.641 16.953 -0.956 1 95.38 96 ASN A O 1
ATOM 767 N N . PRO A 1 97 ? -20.625 17.547 1.155 1 94.56 97 PRO A N 1
ATOM 768 C CA . PRO A 1 97 ? -20.297 18.344 2.34 1 94.56 97 PRO A CA 1
ATOM 769 C C . PRO A 1 97 ? -18.797 18.312 2.66 1 94.56 97 PRO A C 1
ATOM 771 O O . PRO A 1 97 ? -18.047 17.547 2.043 1 94.56 97 PRO A O 1
ATOM 774 N N . LYS A 1 98 ? -18.344 19.141 3.559 1 93.69 98 LYS A N 1
ATOM 775 C CA . LYS A 1 98 ? -16.953 19.203 3.965 1 93.69 98 LYS A CA 1
ATOM 776 C C . LYS A 1 98 ? -16.422 17.844 4.367 1 93.69 98 LYS A C 1
ATOM 778 O O . LYS A 1 98 ? -16.984 17.188 5.246 1 93.69 98 LYS A O 1
ATOM 783 N N . PRO A 1 99 ? -15.312 17.484 3.777 1 95.31 99 PRO A N 1
ATOM 784 C CA . PRO A 1 99 ? -14.828 16.125 4.043 1 95.31 99 PRO A CA 1
ATOM 785 C C . PRO A 1 99 ? -14.203 15.984 5.43 1 95.31 99 PRO A C 1
ATOM 787 O O . PRO A 1 99 ? -13.602 16.938 5.941 1 95.31 99 PRO A O 1
ATOM 790 N N . LYS A 1 100 ? -14.344 14.805 5.98 1 93.56 100 LYS A N 1
ATOM 791 C CA . LYS A 1 100 ? -13.562 14.414 7.152 1 93.56 100 LYS A CA 1
ATOM 792 C C . LYS A 1 100 ? -12.133 14.039 6.766 1 93.56 100 LYS A C 1
ATOM 794 O O . LYS A 1 100 ? -11.914 13.406 5.727 1 93.56 100 LYS A O 1
ATOM 799 N N . ILE A 1 101 ? -11.211 14.414 7.652 1 95.94 101 ILE A N 1
ATOM 800 C CA . ILE A 1 101 ? -9.805 14.234 7.32 1 95.94 101 ILE A CA 1
ATOM 801 C C . ILE A 1 101 ? -9.172 13.234 8.281 1 95.94 101 ILE A C 1
ATOM 803 O O . ILE A 1 101 ? -9.375 13.312 9.492 1 95.94 101 ILE A O 1
ATOM 807 N N . TYR A 1 102 ? -8.414 12.352 7.707 1 95.19 102 TYR A N 1
ATOM 808 C CA . TYR A 1 102 ? -7.656 11.359 8.461 1 95.19 102 TYR A CA 1
ATOM 809 C C . TYR A 1 102 ? -6.199 11.32 8.016 1 95.19 102 TYR A C 1
ATOM 811 O O . TYR A 1 102 ? -5.91 11.414 6.82 1 95.19 102 TYR A O 1
ATOM 819 N N . TRP A 1 103 ? -5.324 11.203 8.953 1 97.12 103 TRP A N 1
ATOM 820 C CA . TRP A 1 103 ? -3.896 11.086 8.672 1 97.12 103 TRP A CA 1
ATOM 821 C C . TRP A 1 103 ? -3.367 9.727 9.102 1 97.12 103 TRP A C 1
ATOM 823 O O . TRP A 1 103 ? -3.758 9.203 10.148 1 97.12 103 TRP A O 1
ATOM 833 N N . PHE A 1 104 ? -2.469 9.242 8.312 1 95.06 104 PHE A N 1
ATOM 834 C CA . PHE A 1 104 ? -1.854 7.957 8.609 1 95.06 104 PHE A CA 1
ATOM 835 C C . PHE A 1 104 ? -0.34 8.023 8.438 1 95.06 104 PHE A C 1
ATOM 837 O O . PHE A 1 104 ? 0.157 8.672 7.516 1 95.06 104 PHE A O 1
ATOM 844 N N . LYS A 1 105 ? 0.365 7.383 9.266 1 95.88 105 LYS A N 1
ATOM 845 C CA . LYS A 1 105 ? 1.79 7.109 9.102 1 95.88 105 LYS A CA 1
ATOM 846 C C . LYS A 1 105 ? 2.051 5.613 8.961 1 95.88 105 LYS A C 1
ATOM 848 O O . LYS A 1 105 ? 1.775 4.844 9.883 1 95.88 105 LYS A O 1
ATOM 853 N N . ASP A 1 106 ? 2.609 5.234 7.836 1 93.44 106 ASP A N 1
ATOM 854 C CA . ASP A 1 106 ? 2.896 3.834 7.539 1 93.44 106 ASP A CA 1
ATOM 855 C C . ASP A 1 106 ? 1.682 2.953 7.816 1 93.44 106 ASP A C 1
ATOM 857 O O . ASP A 1 106 ? 1.809 1.884 8.414 1 93.44 106 ASP A O 1
ATOM 861 N N . GLY A 1 107 ? 0.508 3.492 7.496 1 91.5 107 GLY A N 1
ATOM 862 C CA . GLY A 1 107 ? -0.717 2.713 7.566 1 91.5 107 GLY A CA 1
ATOM 863 C C . GLY A 1 107 ? -1.453 2.877 8.883 1 91.5 107 GLY A C 1
ATOM 864 O O . GLY A 1 107 ? -2.619 2.494 9 1 91.5 107 GLY A O 1
ATOM 865 N N . LYS A 1 108 ? -0.801 3.398 9.82 1 91.81 108 LYS A N 1
ATOM 866 C CA . LYS A 1 108 ? -1.429 3.592 11.125 1 91.81 108 LYS A CA 1
ATOM 867 C C . LYS A 1 108 ? -1.992 5.004 11.258 1 91.81 108 LYS A C 1
ATOM 869 O O . LYS A 1 108 ? -1.305 5.984 10.961 1 91.81 108 LYS A O 1
ATOM 874 N N . GLN A 1 109 ? -3.217 5.062 11.734 1 93.31 109 GLN A N 1
ATOM 875 C CA . GLN A 1 109 ? -3.865 6.363 11.875 1 93.31 109 GLN A CA 1
ATOM 876 C C . GLN A 1 109 ? -3.17 7.211 12.938 1 93.31 109 GLN A C 1
ATOM 878 O O . GLN A 1 109 ? -2.822 6.715 14.008 1 93.31 109 GLN A O 1
ATOM 883 N N . ILE A 1 110 ? -2.928 8.422 12.586 1 95.19 110 ILE A N 1
ATOM 884 C CA . ILE A 1 110 ? -2.369 9.383 13.531 1 95.19 110 ILE A CA 1
ATOM 885 C C . ILE A 1 110 ? -3.496 10.039 14.32 1 95.19 110 ILE A C 1
ATOM 887 O O . ILE A 1 110 ? -4.422 10.609 13.742 1 95.19 110 ILE A O 1
ATOM 891 N N . SER A 1 111 ? -3.395 9.953 15.516 1 93.38 111 SER A N 1
ATOM 892 C CA . SER A 1 111 ? -4.414 10.562 16.359 1 93.38 111 SER A CA 1
ATOM 893 C C . SER A 1 111 ? -4.363 12.086 16.281 1 93.38 111 SER A C 1
ATOM 895 O O . SER A 1 111 ? -3.279 12.672 16.297 1 93.38 111 SER A O 1
ATOM 897 N N . PRO A 1 112 ? -5.547 12.695 16.203 1 91.44 112 PRO A N 1
ATOM 898 C CA . PRO A 1 112 ? -5.562 14.164 16.266 1 91.44 112 PRO A CA 1
ATOM 899 C C . PRO A 1 112 ? -4.992 14.703 17.578 1 91.44 112 PRO A C 1
ATOM 901 O O . PRO A 1 112 ? -4.641 15.883 17.656 1 91.44 112 PRO A O 1
ATOM 904 N N . LYS A 1 113 ? -4.922 13.914 18.609 1 91.88 113 LYS A N 1
ATOM 905 C CA . LYS A 1 113 ? -4.426 14.312 19.922 1 91.88 113 LYS A CA 1
ATOM 906 C C . LYS A 1 113 ? -2.967 13.906 20.109 1 91.88 113 LYS A C 1
ATOM 908 O O . LYS A 1 113 ? -2.475 13.828 21.234 1 91.88 113 LYS A O 1
ATOM 913 N N . SER A 1 114 ? -2.307 13.688 19.125 1 92.56 114 SER A N 1
ATOM 914 C CA . SER A 1 114 ? -0.9 13.297 19.172 1 92.56 114 SER A CA 1
ATOM 915 C C . SER A 1 114 ? -0.046 14.398 19.797 1 92.56 114 SER A C 1
ATOM 917 O O . SER A 1 114 ? -0.238 15.578 19.5 1 92.56 114 SER A O 1
ATOM 919 N N . ASP A 1 115 ? 0.937 14.047 20.609 1 95.25 115 ASP A N 1
ATOM 920 C CA . ASP A 1 115 ? 1.896 14.984 21.188 1 95.25 115 ASP A CA 1
ATOM 921 C C . ASP A 1 115 ? 3.016 15.297 20.188 1 95.25 115 ASP A C 1
ATOM 923 O O . ASP A 1 115 ? 3.703 16.312 20.328 1 95.25 115 ASP A O 1
ATOM 927 N N . HIS A 1 116 ? 3.264 14.469 19.297 1 96.88 116 HIS A N 1
ATOM 928 C CA . HIS A 1 116 ? 4.387 14.586 18.375 1 96.88 116 HIS A CA 1
ATOM 929 C C . HIS A 1 116 ? 3.992 15.359 17.125 1 96.88 116 HIS A C 1
ATOM 931 O O . HIS A 1 116 ? 4.797 16.109 16.578 1 96.88 116 HIS A O 1
ATOM 937 N N . TYR A 1 117 ? 2.754 15.203 16.734 1 97.5 117 TYR A N 1
ATOM 938 C CA . TYR A 1 117 ? 2.285 15.852 15.523 1 97.5 117 TYR A CA 1
ATOM 939 C C . TYR A 1 117 ? 1.194 16.875 15.828 1 97.5 117 TYR A C 1
ATOM 941 O O . TYR A 1 117 ? 0.347 16.641 16.688 1 97.5 117 TYR A O 1
ATOM 949 N N . THR A 1 118 ? 1.286 17.953 15.133 1 97.62 118 THR A N 1
ATOM 950 C CA . THR A 1 118 ? 0.202 18.938 15.148 1 97.62 118 THR A CA 1
ATOM 951 C C . THR A 1 118 ? -0.585 18.891 13.844 1 97.62 118 THR A C 1
ATOM 953 O O . THR A 1 118 ? -0.016 19.062 12.758 1 97.62 118 THR A O 1
ATOM 956 N N . ILE A 1 119 ? -1.858 18.594 13.938 1 97.31 119 ILE A N 1
ATOM 957 C CA . ILE A 1 119 ? -2.742 18.531 12.781 1 97.31 119 ILE A CA 1
ATOM 958 C C . ILE A 1 119 ? -3.594 19.797 12.719 1 97.31 119 ILE A C 1
ATOM 960 O O . ILE A 1 119 ? -4.195 20.203 13.719 1 97.31 119 ILE A O 1
ATOM 964 N N . GLN A 1 120 ? -3.566 20.438 11.586 1 96.69 120 GLN A N 1
ATOM 965 C CA . GLN A 1 120 ? -4.352 21.656 11.406 1 96.69 120 GLN A CA 1
ATOM 966 C C . GLN A 1 120 ? -5.191 21.578 10.133 1 96.69 120 GLN A C 1
ATOM 968 O O . GLN A 1 120 ? -4.797 20.938 9.156 1 96.69 120 GLN A O 1
ATOM 973 N N . ARG A 1 121 ? -6.352 22.125 10.156 1 95.81 121 ARG A N 1
ATOM 974 C CA . ARG A 1 121 ? -7.227 22.297 9 1 95.81 121 ARG A CA 1
ATOM 975 C C . ARG A 1 121 ? -7.773 23.719 8.93 1 95.81 121 ARG A C 1
ATOM 977 O O . ARG A 1 121 ? -8.406 24.203 9.875 1 95.81 121 ARG A O 1
ATOM 984 N N . ASP A 1 122 ? -7.527 24.359 7.848 1 96.25 122 ASP A N 1
ATOM 985 C CA . ASP A 1 122 ? -7.977 25.734 7.652 1 96.25 122 ASP A CA 1
ATOM 986 C C . ASP A 1 122 ? -9.336 25.766 6.949 1 96.25 122 ASP A C 1
ATOM 988 O O . ASP A 1 122 ? -9.758 24.781 6.352 1 96.25 122 ASP A O 1
ATOM 992 N N . LEU A 1 123 ? -10.047 26.906 6.938 1 93.69 123 LEU A N 1
ATOM 993 C CA . LEU A 1 123 ? -11.367 27.078 6.344 1 93.69 123 LEU A CA 1
ATOM 994 C C . LEU A 1 123 ? -11.305 26.969 4.824 1 93.69 123 LEU A C 1
ATOM 996 O O . LEU A 1 123 ? -12.289 26.625 4.176 1 93.69 123 LEU A O 1
ATOM 1000 N N . ASP A 1 124 ? -10.125 27.266 4.309 1 95.75 124 ASP A N 1
ATOM 1001 C CA . ASP A 1 124 ? -10 27.25 2.855 1 95.75 124 ASP A CA 1
ATOM 1002 C C . ASP A 1 124 ? -9.75 25.828 2.348 1 95.75 124 ASP A C 1
ATOM 1004 O O . ASP A 1 124 ? -9.539 25.609 1.152 1 95.75 124 ASP A O 1
ATOM 1008 N N . GLY A 1 125 ? -9.594 24.859 3.203 1 96.81 125 GLY A N 1
ATOM 1009 C CA . GLY A 1 125 ? -9.422 23.469 2.809 1 96.81 125 GLY A CA 1
ATOM 1010 C C . GLY A 1 125 ? -7.992 22.969 2.963 1 96.81 125 GLY A C 1
ATOM 1011 O O . GLY A 1 125 ? -7.699 21.812 2.686 1 96.81 125 GLY A O 1
ATOM 1012 N N . THR A 1 126 ? -7.133 23.891 3.434 1 98.44 126 THR A N 1
ATOM 1013 C CA . THR A 1 126 ? -5.738 23.516 3.639 1 98.44 126 THR A CA 1
ATOM 1014 C C . THR A 1 126 ? -5.594 22.625 4.867 1 98.44 126 THR A C 1
ATOM 1016 O O . THR A 1 126 ? -6.133 22.938 5.93 1 98.44 126 THR A O 1
ATOM 1019 N N . CYS A 1 127 ? -4.953 21.469 4.695 1 98.19 127 CYS A N 1
ATOM 1020 C CA . CYS A 1 127 ? -4.652 20.531 5.777 1 98.19 127 CYS A CA 1
ATOM 1021 C C . CYS A 1 127 ? -3.148 20.391 5.969 1 98.19 127 CYS A C 1
ATOM 1023 O O . CYS A 1 127 ? -2.395 20.375 4.992 1 98.19 127 CYS A O 1
ATOM 1025 N N . SER A 1 128 ? -2.805 20.25 7.25 1 98.44 128 SER A N 1
ATOM 1026 C CA . SER A 1 128 ? -1.368 20.109 7.465 1 98.44 128 SER A CA 1
ATOM 1027 C C . SER A 1 128 ? -1.072 19.172 8.633 1 98.44 128 SER A C 1
ATOM 1029 O O . SER A 1 128 ? -1.865 19.078 9.57 1 98.44 128 SER A O 1
ATOM 1031 N N . LEU A 1 129 ? -0.041 18.484 8.547 1 98.56 129 LEU A N 1
ATOM 1032 C CA . LEU A 1 129 ? 0.583 17.688 9.594 1 98.56 129 LEU A CA 1
ATOM 1033 C C . LEU A 1 129 ? 2.012 18.141 9.859 1 98.56 129 LEU A C 1
ATOM 1035 O O . LEU A 1 129 ? 2.854 18.125 8.961 1 98.56 129 LEU A O 1
ATOM 1039 N N . HIS A 1 130 ? 2.25 18.594 11.094 1 98 130 HIS A N 1
ATOM 1040 C CA . HIS A 1 130 ? 3.51 19.266 11.406 1 98 130 HIS A CA 1
ATOM 1041 C C . HIS A 1 130 ? 4.211 18.594 12.586 1 98 130 HIS A C 1
ATOM 1043 O O . HIS A 1 130 ? 3.564 18.219 13.562 1 98 130 HIS A O 1
ATOM 1049 N N . THR A 1 131 ? 5.492 18.406 12.492 1 97.44 131 THR A N 1
ATOM 1050 C CA . THR A 1 131 ? 6.312 18.078 13.656 1 97.44 131 THR A CA 1
ATOM 1051 C C . THR A 1 131 ? 7.477 19.062 13.789 1 97.44 131 THR A C 1
ATOM 1053 O O . THR A 1 131 ? 8.125 19.391 12.797 1 97.44 131 THR A O 1
ATOM 1056 N N . THR A 1 132 ? 7.762 19.547 14.898 1 96.75 132 THR A N 1
ATOM 1057 C CA . THR A 1 132 ? 8.727 20.609 15.164 1 96.75 132 THR A CA 1
ATOM 1058 C C . THR A 1 132 ? 10.156 20.094 15.023 1 96.75 132 THR A C 1
ATOM 1060 O O . THR A 1 132 ? 11.062 20.844 14.672 1 96.75 132 THR A O 1
ATOM 1063 N N . ALA A 1 133 ? 10.406 18.828 15.398 1 96.62 133 ALA A N 1
ATOM 1064 C CA . ALA A 1 133 ? 11.719 18.203 15.328 1 96.62 133 ALA A CA 1
ATOM 1065 C C . ALA A 1 133 ? 11.602 16.734 14.922 1 96.62 133 ALA A C 1
ATOM 1067 O O . ALA A 1 133 ? 11.18 15.891 15.719 1 96.62 133 ALA A O 1
ATOM 1068 N N . SER A 1 134 ? 12.055 16.484 13.68 1 96.88 134 SER A N 1
ATOM 1069 C CA . SER A 1 134 ? 11.938 15.125 13.148 1 96.88 134 SER A CA 1
ATOM 1070 C C . SER A 1 134 ? 12.953 14.188 13.797 1 96.88 134 SER A C 1
ATOM 1072 O O . SER A 1 134 ? 14.094 14.586 14.055 1 96.88 134 SER A O 1
ATOM 1074 N N . THR A 1 135 ? 12.57 13.031 14.078 1 97.31 135 THR A N 1
ATOM 1075 C CA . THR A 1 135 ? 13.453 11.961 14.531 1 97.31 135 THR A CA 1
ATOM 1076 C C . THR A 1 135 ? 13.617 10.906 13.445 1 97.31 135 THR A C 1
ATOM 1078 O O . THR A 1 135 ? 12.914 10.938 12.43 1 97.31 135 THR A O 1
ATOM 1081 N N . LEU A 1 136 ? 14.523 10.008 13.648 1 96.06 136 LEU A N 1
ATOM 1082 C CA . LEU A 1 136 ? 14.703 8.922 12.695 1 96.06 136 LEU A CA 1
ATOM 1083 C C . LEU A 1 136 ? 13.445 8.078 12.594 1 96.06 136 LEU A C 1
ATOM 1085 O O . LEU A 1 136 ? 13.148 7.52 11.531 1 96.06 136 LEU A O 1
ATOM 1089 N N . ASP A 1 137 ? 12.664 8.07 13.648 1 95.62 137 ASP A N 1
ATOM 1090 C CA . ASP A 1 137 ? 11.422 7.301 13.672 1 95.62 137 ASP A CA 1
ATOM 1091 C C . ASP A 1 137 ? 10.359 7.949 12.781 1 95.62 137 ASP A C 1
ATOM 1093 O O . ASP A 1 137 ? 9.359 7.316 12.445 1 95.62 137 ASP A O 1
ATOM 1097 N N . ASP A 1 138 ? 10.594 9.148 12.406 1 97 138 ASP A N 1
ATOM 1098 C CA . ASP A 1 138 ? 9.617 9.859 11.578 1 97 138 ASP A CA 1
ATOM 1099 C C . ASP A 1 138 ? 9.758 9.469 10.109 1 97 138 ASP A C 1
ATOM 1101 O O . ASP A 1 138 ? 8.883 9.781 9.297 1 97 138 ASP A O 1
ATOM 1105 N N . ASP A 1 139 ? 10.852 8.812 9.766 1 96.25 139 ASP A N 1
ATOM 1106 C CA . ASP A 1 139 ? 11 8.305 8.406 1 96.25 139 ASP A CA 1
ATOM 1107 C C . ASP A 1 139 ? 9.836 7.383 8.047 1 96.25 139 ASP A C 1
ATOM 1109 O O . ASP A 1 139 ? 9.516 6.449 8.789 1 96.25 139 ASP A O 1
ATOM 1113 N N . GLY A 1 140 ? 9.164 7.75 6.883 1 96.31 140 GLY A N 1
ATOM 1114 C CA . GLY A 1 140 ? 8.016 6.922 6.559 1 96.31 140 GLY A CA 1
ATOM 1115 C C . GLY A 1 140 ? 7.082 7.562 5.547 1 96.31 140 GLY A C 1
ATOM 1116 O O . GLY A 1 140 ? 7.43 8.57 4.926 1 96.31 140 GLY A O 1
ATOM 1117 N N . ASN A 1 141 ? 5.984 6.891 5.332 1 96.06 141 ASN A N 1
ATOM 1118 C CA . ASN A 1 141 ? 4.949 7.336 4.41 1 96.06 141 ASN A CA 1
ATOM 1119 C C . ASN A 1 141 ? 3.77 7.961 5.148 1 96.06 141 ASN A C 1
ATOM 1121 O O . ASN A 1 141 ? 3.223 7.359 6.074 1 96.06 141 ASN A O 1
ATOM 1125 N N . TYR A 1 142 ? 3.438 9.117 4.793 1 97.56 142 TYR A N 1
ATOM 1126 C CA . TYR A 1 142 ? 2.324 9.844 5.402 1 97.56 142 TYR A CA 1
ATOM 1127 C C . TYR A 1 142 ? 1.173 9.992 4.418 1 97.56 142 TYR A C 1
ATOM 1129 O O . TYR A 1 142 ? 1.348 10.547 3.328 1 97.56 142 TYR A O 1
ATOM 1137 N N . THR A 1 143 ? 0.049 9.5 4.75 1 97.5 143 THR A N 1
ATOM 1138 C CA . THR A 1 143 ? -1.11 9.531 3.865 1 97.5 143 THR A CA 1
ATOM 1139 C C . THR A 1 143 ? -2.256 10.312 4.5 1 97.5 143 THR A C 1
ATOM 1141 O O . THR A 1 143 ? -2.533 10.164 5.691 1 97.5 143 THR A O 1
ATOM 1144 N N . ILE A 1 144 ? -2.811 11.203 3.766 1 98.12 144 ILE A N 1
ATOM 1145 C CA . ILE A 1 144 ? -4.027 11.891 4.184 1 98.12 144 ILE A CA 1
ATOM 1146 C C . ILE A 1 144 ? -5.227 11.328 3.416 1 98.12 144 ILE A C 1
ATOM 1148 O O . ILE A 1 144 ? -5.133 11.07 2.215 1 98.12 144 ILE A O 1
ATOM 1152 N N . MET A 1 145 ? -6.312 11.094 4.074 1 97.5 145 MET A N 1
ATOM 1153 C CA . MET A 1 145 ? -7.555 10.656 3.441 1 97.5 145 MET A CA 1
ATOM 1154 C C . MET A 1 145 ? -8.688 11.625 3.758 1 97.5 145 MET A C 1
ATOM 1156 O O . MET A 1 145 ? -8.891 12 4.914 1 97.5 145 MET A O 1
ATOM 1160 N N . ALA A 1 146 ? -9.367 12.07 2.736 1 96.94 146 ALA A N 1
ATOM 1161 C CA . ALA A 1 146 ? -10.562 12.898 2.852 1 96.94 146 ALA A CA 1
ATOM 1162 C C . ALA A 1 146 ? -11.812 12.117 2.467 1 96.94 146 ALA A C 1
ATOM 1164 O O . ALA A 1 146 ? -11.828 11.422 1.447 1 96.94 146 ALA A O 1
ATOM 1165 N N . ALA A 1 147 ? -12.852 12.227 3.352 1 95.56 147 ALA A N 1
ATOM 1166 C CA . ALA A 1 147 ? -14.047 11.422 3.102 1 95.56 147 ALA A CA 1
ATOM 1167 C C . ALA A 1 147 ? -15.312 12.227 3.367 1 95.56 147 ALA A C 1
ATOM 1169 O O . ALA A 1 147 ? -15.375 13 4.328 1 95.56 147 ALA A O 1
ATOM 1170 N N . ASN A 1 148 ? -16.25 12.117 2.562 1 93.5 148 ASN A N 1
ATOM 1171 C CA . ASN A 1 148 ? -17.625 12.539 2.793 1 93.5 148 ASN A CA 1
ATOM 1172 C C . ASN A 1 148 ? -18.625 11.562 2.176 1 93.5 148 ASN A C 1
ATOM 1174 O O . ASN A 1 148 ? -18.234 10.547 1.605 1 93.5 148 ASN A O 1
ATOM 1178 N N . PRO A 1 149 ? -19.906 11.703 2.334 1 92.06 149 PRO A N 1
ATOM 1179 C CA . PRO A 1 149 ? -20.875 10.719 1.853 1 92.06 149 PRO A CA 1
ATOM 1180 C C . PRO A 1 149 ? -20.797 10.508 0.342 1 92.06 149 PRO A C 1
ATOM 1182 O O . PRO A 1 149 ? -21.297 9.5 -0.168 1 92.06 149 PRO A O 1
ATOM 1185 N N . GLN A 1 150 ? -20.125 11.547 -0.341 1 94.19 150 GLN A N 1
ATOM 1186 C CA . GLN A 1 150 ? -20.062 11.438 -1.795 1 94.19 150 GLN A CA 1
ATOM 1187 C C . GLN A 1 150 ? -18.859 10.602 -2.236 1 94.19 150 GLN A C 1
ATOM 1189 O O . GLN A 1 150 ? -18.781 10.188 -3.395 1 94.19 150 GLN A O 1
ATOM 1194 N N . GLY A 1 151 ? -17.859 10.398 -1.385 1 95.06 151 GLY A N 1
ATOM 1195 C CA . GLY A 1 151 ? -16.703 9.617 -1.778 1 95.06 151 GLY A CA 1
ATOM 1196 C C . GLY A 1 151 ? -15.5 9.828 -0.877 1 95.06 151 GLY A C 1
ATOM 1197 O O . GLY A 1 151 ? -15.617 10.445 0.184 1 95.06 151 GLY A O 1
ATOM 1198 N N . ARG A 1 152 ? -14.406 9.18 -1.26 1 96.5 152 ARG A N 1
ATOM 1199 C CA . ARG A 1 152 ? -13.148 9.273 -0.533 1 96.5 152 ARG A CA 1
ATOM 1200 C C . ARG A 1 152 ? -11.977 9.469 -1.49 1 96.5 152 ARG A C 1
ATOM 1202 O O . ARG A 1 152 ? -12 8.977 -2.623 1 96.5 152 ARG A O 1
ATOM 1209 N N . ILE A 1 153 ? -10.977 10.141 -1.024 1 97.88 153 ILE A N 1
ATOM 1210 C CA . ILE A 1 153 ? -9.742 10.305 -1.786 1 97.88 153 ILE A CA 1
ATOM 1211 C C . ILE A 1 153 ? -8.555 10.422 -0.831 1 97.88 153 ILE A C 1
ATOM 1213 O O . ILE A 1 153 ? -8.719 10.828 0.323 1 97.88 153 ILE A O 1
ATOM 1217 N N . SER A 1 154 ? -7.375 10.023 -1.309 1 98.06 154 SER A N 1
ATOM 1218 C CA . SER A 1 154 ? -6.191 10.086 -0.463 1 98.06 154 SER A CA 1
ATOM 1219 C C . SER A 1 154 ? -4.953 10.469 -1.271 1 98.06 154 SER A C 1
ATOM 1221 O O . SER A 1 154 ? -4.965 10.398 -2.502 1 98.06 154 SER A O 1
ATOM 1223 N N . CYS A 1 155 ? -3.982 10.969 -0.628 1 98.38 155 CYS A N 1
ATOM 1224 C CA . CYS A 1 155 ? -2.668 11.203 -1.213 1 98.38 155 CYS A CA 1
ATOM 1225 C C . CYS A 1 155 ? -1.568 11.016 -0.173 1 98.38 155 CYS A C 1
ATOM 1227 O O . CYS A 1 155 ? -1.808 11.172 1.024 1 98.38 155 CYS A O 1
ATOM 1229 N N . THR A 1 156 ? -0.356 10.672 -0.712 1 97.88 156 THR A N 1
ATOM 1230 C CA . THR A 1 156 ? 0.712 10.242 0.181 1 97.88 156 THR A CA 1
ATOM 1231 C C . THR A 1 156 ? 1.977 11.062 -0.049 1 97.88 156 THR A C 1
ATOM 1233 O O . THR A 1 156 ? 2.338 11.344 -1.192 1 97.88 156 THR A O 1
ATOM 1236 N N . GLY A 1 157 ? 2.582 11.469 1.056 1 97.69 157 GLY A N 1
ATOM 1237 C CA . GLY A 1 157 ? 3.908 12.062 1.057 1 97.69 157 GLY A CA 1
ATOM 1238 C C . GLY A 1 157 ? 4.941 11.227 1.784 1 97.69 157 GLY A C 1
ATOM 1239 O O . GLY A 1 157 ? 4.699 10.773 2.904 1 97.69 157 GLY A O 1
ATOM 1240 N N . ARG A 1 158 ? 6.113 11.078 1.141 1 96.31 158 ARG A N 1
ATOM 1241 C CA . ARG A 1 158 ? 7.23 10.344 1.734 1 96.31 158 ARG A CA 1
ATOM 1242 C C . ARG A 1 158 ? 8.164 11.289 2.486 1 96.31 158 ARG A C 1
ATOM 1244 O O . ARG A 1 158 ? 8.516 12.352 1.979 1 96.31 158 ARG A O 1
ATOM 1251 N N . LEU A 1 159 ? 8.469 10.898 3.699 1 96.69 159 LEU A N 1
ATOM 1252 C CA . LEU A 1 159 ? 9.484 11.617 4.461 1 96.69 159 LEU A CA 1
ATOM 1253 C C . LEU A 1 159 ? 10.734 10.766 4.648 1 96.69 159 LEU A C 1
ATOM 1255 O O . LEU A 1 159 ? 10.656 9.664 5.195 1 96.69 159 LEU A O 1
ATOM 1259 N N . MET A 1 160 ? 11.789 11.227 4.117 1 95.31 160 MET A N 1
ATOM 1260 C CA . MET A 1 160 ? 13.094 10.617 4.379 1 95.31 160 MET A CA 1
ATOM 1261 C C . MET A 1 160 ? 13.875 11.438 5.398 1 95.31 160 MET A C 1
ATOM 1263 O O . MET A 1 160 ? 14.133 12.625 5.184 1 95.31 160 MET A O 1
ATOM 1267 N N . VAL A 1 161 ? 14.211 10.781 6.477 1 95.88 161 VAL A N 1
ATOM 1268 C CA . VAL A 1 161 ? 14.961 11.469 7.52 1 95.88 161 VAL A CA 1
ATOM 1269 C C . VAL A 1 161 ? 16.375 10.906 7.594 1 95.88 161 VAL A C 1
ATOM 1271 O O . VAL A 1 161 ? 16.562 9.695 7.766 1 95.88 161 VAL A O 1
ATOM 1274 N N . GLN A 1 162 ? 17.312 11.75 7.402 1 94.75 162 GLN A N 1
ATOM 1275 C CA . GLN A 1 162 ? 18.719 11.352 7.477 1 94.75 162 GLN A CA 1
ATOM 1276 C C . GLN A 1 162 ? 19.344 11.773 8.805 1 94.75 162 GLN A C 1
ATOM 1278 O O . GLN A 1 162 ? 19.031 12.844 9.328 1 94.75 162 GLN A O 1
ATOM 1283 N N . ALA A 1 163 ? 20.109 10.891 9.312 1 93.19 163 ALA A N 1
ATOM 1284 C CA . ALA A 1 163 ? 20.844 11.242 10.531 1 93.19 163 ALA A CA 1
ATOM 1285 C C . ALA A 1 163 ? 21.812 12.391 10.281 1 93.19 163 ALA A C 1
ATOM 1287 O O . ALA A 1 163 ? 22.312 12.562 9.172 1 93.19 163 ALA A O 1
ATOM 1288 N N . VAL A 1 164 ? 21.906 13.234 11.305 1 86.38 164 VAL A N 1
ATOM 1289 C CA . VAL A 1 164 ? 22.875 14.32 11.227 1 86.38 164 VAL A CA 1
ATOM 1290 C C . VAL A 1 164 ? 24.281 13.789 11.477 1 86.38 164 VAL A C 1
ATOM 1292 O O . VAL A 1 164 ? 24.469 12.898 12.312 1 86.38 164 VAL A O 1
ATOM 1295 N N . MET B 1 1 ? 51.906 -58.781 -45.938 1 26.44 1 MET B N 1
ATOM 1296 C CA . MET B 1 1 ? 52.094 -57.906 -44.781 1 26.44 1 MET B CA 1
ATOM 1297 C C . MET B 1 1 ? 50.812 -57.094 -44.5 1 26.44 1 MET B C 1
ATOM 1299 O O . MET B 1 1 ? 50.438 -56.25 -45.344 1 26.44 1 MET B O 1
ATOM 1303 N N . ALA B 1 2 ? 49.875 -57.719 -43.75 1 31.2 2 ALA B N 1
ATOM 1304 C CA . ALA B 1 2 ? 48.469 -57.469 -43.5 1 31.2 2 ALA B CA 1
ATOM 1305 C C . ALA B 1 2 ? 48.281 -56.125 -42.75 1 31.2 2 ALA B C 1
ATOM 1307 O O . ALA B 1 2 ? 48.906 -55.906 -41.719 1 31.2 2 ALA B O 1
ATOM 1308 N N . ARG B 1 3 ? 48.094 -54.969 -43.5 1 30.86 3 ARG B N 1
ATOM 1309 C CA . ARG B 1 3 ? 47.875 -53.625 -43 1 30.86 3 ARG B CA 1
ATOM 1310 C C . ARG B 1 3 ? 46.781 -53.594 -41.906 1 30.86 3 ARG B C 1
ATOM 1312 O O . ARG B 1 3 ? 45.656 -54.062 -42.156 1 30.86 3 ARG B O 1
ATOM 1319 N N . ARG B 1 4 ? 47.219 -53.844 -40.625 1 31.78 4 ARG B N 1
ATOM 1320 C CA . ARG B 1 4 ? 46.375 -53.781 -39.438 1 31.78 4 ARG B CA 1
ATOM 1321 C C . ARG B 1 4 ? 45.531 -52.531 -39.406 1 31.78 4 ARG B C 1
ATOM 1323 O O . ARG B 1 4 ? 46.062 -51.406 -39.5 1 31.78 4 ARG B O 1
ATOM 1330 N N . LEU B 1 5 ? 44.281 -52.594 -39.938 1 32.25 5 LEU B N 1
ATOM 1331 C CA . LEU B 1 5 ? 43.25 -51.594 -39.875 1 32.25 5 LEU B CA 1
ATOM 1332 C C . LEU B 1 5 ? 43.094 -51.031 -38.469 1 32.25 5 LEU B C 1
ATOM 1334 O O . LEU B 1 5 ? 42.875 -51.75 -37.531 1 32.25 5 LEU B O 1
ATOM 1338 N N . LEU B 1 6 ? 43.969 -49.969 -38.156 1 34.38 6 LEU B N 1
ATOM 1339 C CA . LEU B 1 6 ? 43.969 -49.156 -36.938 1 34.38 6 LEU B CA 1
ATOM 1340 C C . LEU B 1 6 ? 42.531 -48.812 -36.531 1 34.38 6 LEU B C 1
ATOM 1342 O O . LEU B 1 6 ? 41.75 -48.375 -37.375 1 34.38 6 LEU B O 1
ATOM 1346 N N . GLY B 1 7 ? 42 -49.531 -35.562 1 29.84 7 GLY B N 1
ATOM 1347 C CA . GLY B 1 7 ? 40.719 -49.438 -34.906 1 29.84 7 GLY B CA 1
ATOM 1348 C C . GLY B 1 7 ? 40.312 -48 -34.594 1 29.84 7 GLY B C 1
ATOM 1349 O O . GLY B 1 7 ? 41.188 -47.125 -34.438 1 29.84 7 GLY B O 1
ATOM 1350 N N . ALA B 1 8 ? 39.094 -47.531 -35 1 30.97 8 ALA B N 1
ATOM 1351 C CA . ALA B 1 8 ? 38.344 -46.281 -34.875 1 30.97 8 ALA B CA 1
ATOM 1352 C C . ALA B 1 8 ? 38.406 -45.75 -33.469 1 30.97 8 ALA B C 1
ATOM 1354 O O . ALA B 1 8 ? 38.312 -46.5 -32.5 1 30.97 8 ALA B O 1
ATOM 1355 N N . ASP B 1 9 ? 39.094 -44.625 -33.156 1 32 9 ASP B N 1
ATOM 1356 C CA . ASP B 1 9 ? 39.188 -43.75 -31.984 1 32 9 ASP B CA 1
ATOM 1357 C C . ASP B 1 9 ? 37.812 -43.531 -31.359 1 32 9 ASP B C 1
ATOM 1359 O O . ASP B 1 9 ? 36.844 -43.188 -32.062 1 32 9 ASP B O 1
ATOM 1363 N N . SER B 1 10 ? 37.5 -44.25 -30.266 1 31.7 10 SER B N 1
ATOM 1364 C CA . SER B 1 10 ? 36.344 -44.062 -29.375 1 31.7 10 SER B CA 1
ATOM 1365 C C . SER B 1 10 ? 36.188 -42.594 -29.031 1 31.7 10 SER B C 1
ATOM 1367 O O . SER B 1 10 ? 37.062 -41.969 -28.406 1 31.7 10 SER B O 1
ATOM 1369 N N . ALA B 1 11 ? 35.562 -41.75 -29.859 1 33.56 11 ALA B N 1
ATOM 1370 C CA . ALA B 1 11 ? 35.156 -40.375 -29.531 1 33.56 11 ALA B CA 1
ATOM 1371 C C . ALA B 1 11 ? 34.438 -40.344 -28.188 1 33.56 11 ALA B C 1
ATOM 1373 O O . ALA B 1 11 ? 33.344 -40.938 -28.047 1 33.56 11 ALA B O 1
ATOM 1374 N N . THR B 1 12 ? 35.094 -40.469 -27.078 1 32.22 12 THR B N 1
ATOM 1375 C CA . THR B 1 12 ? 34.5 -40.125 -25.797 1 32.22 12 THR B CA 1
ATOM 1376 C C . THR B 1 12 ? 33.656 -38.875 -25.906 1 32.22 12 THR B C 1
ATOM 1378 O O . THR B 1 12 ? 34.188 -37.781 -26.156 1 32.22 12 THR B O 1
ATOM 1381 N N . VAL B 1 13 ? 32.438 -38.938 -26.344 1 33 13 VAL B N 1
ATOM 1382 C CA . VAL B 1 13 ? 31.516 -37.812 -26.234 1 33 13 VAL B CA 1
ATOM 1383 C C . VAL B 1 13 ? 31.5 -37.281 -24.797 1 33 13 VAL B C 1
ATOM 1385 O O . VAL B 1 13 ? 31.188 -38 -23.859 1 33 13 VAL B O 1
ATOM 1388 N N . PHE B 1 14 ? 32.469 -36.438 -24.391 1 33.25 14 PHE B N 1
ATOM 1389 C CA . PHE B 1 14 ? 32.312 -35.719 -23.141 1 33.25 14 PHE B CA 1
ATOM 1390 C C . PHE B 1 14 ? 30.906 -35.188 -22.969 1 33.25 14 PHE B C 1
ATOM 1392 O O . PHE B 1 14 ? 30.422 -34.438 -23.812 1 33.25 14 PHE B O 1
ATOM 1399 N N . ASN B 1 15 ? 29.984 -36.031 -22.547 1 35.75 15 ASN B N 1
ATOM 1400 C CA . ASN B 1 15 ? 28.719 -35.5 -22.031 1 35.75 15 ASN B CA 1
ATOM 1401 C C . ASN B 1 15 ? 28.922 -34.25 -21.203 1 35.75 15 ASN B C 1
ATOM 1403 O O . ASN B 1 15 ? 29.359 -34.312 -20.047 1 35.75 15 ASN B O 1
ATOM 1407 N N . ILE B 1 16 ? 29.531 -33.219 -21.75 1 37.75 16 ILE B N 1
ATOM 1408 C CA . ILE B 1 16 ? 29.469 -31.969 -21.016 1 37.75 16 ILE B CA 1
ATOM 1409 C C . ILE B 1 16 ? 28.047 -31.75 -20.484 1 37.75 16 ILE B C 1
ATOM 1411 O O . ILE B 1 16 ? 27.109 -31.547 -21.25 1 37.75 16 ILE B O 1
ATOM 1415 N N . GLN B 1 17 ? 27.562 -32.625 -19.578 1 35.38 17 GLN B N 1
ATOM 1416 C CA . GLN B 1 17 ? 26.375 -32.156 -18.859 1 35.38 17 GLN B CA 1
ATOM 1417 C C . GLN B 1 17 ? 26.422 -30.672 -18.609 1 35.38 17 GLN B C 1
ATOM 1419 O O . GLN B 1 17 ? 27.359 -30.172 -17.969 1 35.38 17 GLN B O 1
ATOM 1424 N N . GLU B 1 18 ? 26.109 -29.891 -19.562 1 37.25 18 GLU B N 1
ATOM 1425 C CA . GLU B 1 18 ? 25.953 -28.453 -19.312 1 37.25 18 GLU B CA 1
ATOM 1426 C C . GLU B 1 18 ? 25.344 -28.203 -17.938 1 37.25 18 GLU B C 1
ATOM 1428 O O . GLU B 1 18 ? 24.438 -28.906 -17.516 1 37.25 18 GLU B O 1
ATOM 1433 N N . PRO B 1 19 ? 26.141 -27.781 -16.938 1 38.72 19 PRO B N 1
ATOM 1434 C CA . PRO B 1 19 ? 25.453 -27.422 -15.688 1 38.72 19 PRO B CA 1
ATOM 1435 C C . PRO B 1 19 ? 24.016 -26.969 -15.914 1 38.72 19 PRO B C 1
ATOM 1437 O O . PRO B 1 19 ? 23.688 -26.469 -16.984 1 38.72 19 PRO B O 1
ATOM 1440 N N . GLU B 1 20 ? 23.031 -27.688 -15.602 1 36.16 20 GLU B N 1
ATOM 1441 C CA . GLU B 1 20 ? 21.688 -27.156 -15.531 1 36.16 20 GLU B CA 1
ATOM 1442 C C . GLU B 1 20 ? 21.703 -25.656 -15.266 1 36.16 20 GLU B C 1
ATOM 1444 O O . GLU B 1 20 ? 22.328 -25.188 -14.305 1 36.16 20 GLU B O 1
ATOM 1449 N N . GLU B 1 21 ? 21.891 -24.812 -16.219 1 38.19 21 GLU B N 1
ATOM 1450 C CA . GLU B 1 21 ? 21.688 -23.375 -16.047 1 38.19 21 GLU B CA 1
ATOM 1451 C C . GLU B 1 21 ? 20.672 -23.094 -14.945 1 38.19 21 GLU B C 1
ATOM 1453 O O . GLU B 1 21 ? 19.469 -23.344 -15.109 1 38.19 21 GLU B O 1
ATOM 1458 N N . GLU B 1 22 ? 20.719 -23.609 -13.688 1 44.72 22 GLU B N 1
ATOM 1459 C CA . GLU B 1 22 ? 19.906 -23.062 -12.602 1 44.72 22 GLU B CA 1
ATOM 1460 C C . GLU B 1 22 ? 19.391 -21.672 -12.945 1 44.72 22 GLU B C 1
ATOM 1462 O O . GLU B 1 22 ? 20.172 -20.75 -13.203 1 44.72 22 GLU B O 1
ATOM 1467 N N . THR B 1 23 ? 18.344 -21.547 -13.773 1 48.44 23 THR B N 1
ATOM 1468 C CA . THR B 1 23 ? 17.594 -20.375 -14.219 1 48.44 23 THR B CA 1
ATOM 1469 C C . THR B 1 23 ? 17.812 -19.203 -13.273 1 48.44 23 THR B C 1
ATOM 1471 O O . THR B 1 23 ? 17.812 -19.375 -12.047 1 48.44 23 THR B O 1
ATOM 1474 N N . ALA B 1 24 ? 18.438 -18.094 -13.633 1 55.09 24 ALA B N 1
ATOM 1475 C CA . ALA B 1 24 ? 19.062 -16.781 -13.398 1 55.09 24 ALA B CA 1
ATOM 1476 C C . ALA B 1 24 ? 18.125 -15.867 -12.609 1 55.09 24 ALA B C 1
ATOM 1478 O O . ALA B 1 24 ? 18.344 -14.656 -12.539 1 55.09 24 ALA B O 1
ATOM 1479 N N . ASN B 1 25 ? 16.938 -16.375 -12.078 1 67.06 25 ASN B N 1
ATOM 1480 C CA . ASN B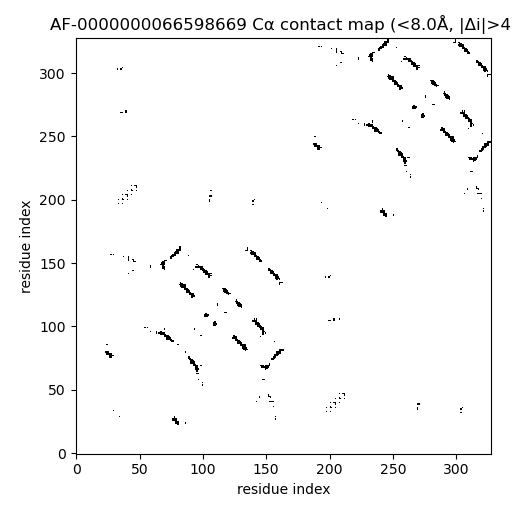 1 25 ? 16.234 -15.305 -11.375 1 67.06 25 ASN B CA 1
ATOM 1481 C C . ASN B 1 25 ? 17 -14.867 -10.125 1 67.06 25 ASN B C 1
ATOM 1483 O O . ASN B 1 25 ? 17.203 -15.664 -9.203 1 67.06 25 ASN B O 1
ATOM 1487 N N . GLN B 1 26 ? 17.766 -13.852 -10.211 1 75.31 26 GLN B N 1
ATOM 1488 C CA . GLN B 1 26 ? 18.5 -13.328 -9.07 1 75.31 26 GLN B CA 1
ATOM 1489 C C . GLN B 1 26 ? 17.562 -12.695 -8.055 1 75.31 26 GLN B C 1
ATOM 1491 O O . GLN B 1 26 ? 16.688 -11.906 -8.422 1 75.31 26 GLN B O 1
ATOM 1496 N N . GLU B 1 27 ? 17.672 -13.211 -6.891 1 80.06 27 GLU B N 1
ATOM 1497 C CA . GLU B 1 27 ? 16.891 -12.609 -5.82 1 80.06 27 GLU B CA 1
ATOM 1498 C C . GLU B 1 27 ? 17.188 -11.117 -5.68 1 80.06 27 GLU B C 1
ATOM 1500 O O . GLU B 1 27 ? 18.359 -10.703 -5.766 1 80.06 27 GLU B O 1
ATOM 1505 N N . TYR B 1 28 ? 16.281 -10.336 -5.68 1 84.38 28 TYR B N 1
ATOM 1506 C CA . TYR B 1 28 ? 16.281 -8.883 -5.582 1 84.38 28 TYR B CA 1
ATOM 1507 C C . TYR B 1 28 ? 16 -8.43 -4.152 1 84.38 28 TYR B C 1
ATOM 1509 O O . TYR B 1 28 ? 15.062 -8.914 -3.514 1 84.38 28 TYR B O 1
ATOM 1517 N N . LYS B 1 29 ? 16.906 -7.637 -3.6 1 88.94 29 LYS B N 1
ATOM 1518 C CA . LYS B 1 29 ? 16.641 -7.082 -2.273 1 88.94 29 LYS B CA 1
ATOM 1519 C C . LYS B 1 29 ? 15.891 -5.762 -2.371 1 88.94 29 LYS B C 1
ATOM 1521 O O . LYS B 1 29 ? 16.359 -4.82 -3.016 1 88.94 29 LYS B O 1
ATOM 1526 N N . VAL B 1 30 ? 14.836 -5.746 -1.772 1 92.88 30 VAL B N 1
ATOM 1527 C CA . VAL B 1 30 ? 14.055 -4.516 -1.782 1 92.88 30 VAL B CA 1
ATOM 1528 C C . VAL B 1 30 ? 14.555 -3.574 -0.688 1 92.88 30 VAL B C 1
ATOM 1530 O O . VAL B 1 30 ? 15.094 -4.023 0.326 1 92.88 30 VAL B O 1
ATOM 1533 N N . SER B 1 31 ? 14.398 -2.307 -0.865 1 90.25 31 SER B N 1
ATOM 1534 C CA . SER B 1 31 ? 14.805 -1.324 0.134 1 90.25 31 SER B CA 1
ATOM 1535 C C . SER B 1 31 ? 13.914 -1.385 1.368 1 90.25 31 SER B C 1
ATOM 1537 O O . SER B 1 31 ? 12.828 -1.967 1.326 1 90.25 31 SER B O 1
ATOM 1539 N N . SER B 1 32 ? 14.398 -0.772 2.438 1 90.06 32 SER B N 1
ATOM 1540 C CA . SER B 1 32 ? 13.609 -0.685 3.658 1 90.06 32 SER B CA 1
ATOM 1541 C C . SER B 1 32 ? 12.305 0.066 3.416 1 90.06 32 SER B C 1
ATOM 1543 O O . SER B 1 32 ? 11.25 -0.327 3.924 1 90.06 32 SER B O 1
ATOM 1545 N N . CYS B 1 33 ? 12.43 1.102 2.637 1 91.19 33 CYS B N 1
ATOM 1546 C CA . CYS B 1 33 ? 11.242 1.88 2.311 1 91.19 33 CYS B CA 1
ATOM 1547 C C . CYS B 1 33 ? 10.227 1.032 1.554 1 91.19 33 CYS B C 1
ATOM 1549 O O . CYS B 1 33 ? 9.047 1.005 1.908 1 91.19 33 CYS B O 1
ATOM 1551 N N . GLU B 1 34 ? 10.68 0.333 0.535 1 93.31 34 GLU B N 1
ATOM 1552 C CA . GLU B 1 34 ? 9.789 -0.522 -0.242 1 93.31 34 GLU B CA 1
ATOM 1553 C C . GLU B 1 34 ? 9.141 -1.59 0.636 1 93.31 34 GLU B C 1
ATOM 1555 O O . GLU B 1 34 ? 7.949 -1.875 0.501 1 93.31 34 GLU B O 1
ATOM 1560 N N . GLN B 1 35 ? 9.969 -2.111 1.46 1 94.5 35 GLN B N 1
ATOM 1561 C CA . GLN B 1 35 ? 9.453 -3.139 2.355 1 94.5 35 GLN B CA 1
ATOM 1562 C C . GLN B 1 35 ? 8.344 -2.584 3.246 1 94.5 35 GLN B C 1
ATOM 1564 O O . GLN B 1 35 ? 7.344 -3.26 3.494 1 94.5 35 GLN B O 1
ATOM 1569 N N . ARG B 1 36 ? 8.484 -1.402 3.754 1 94.25 36 ARG B N 1
ATOM 1570 C CA . ARG B 1 36 ? 7.469 -0.761 4.578 1 94.25 36 ARG B CA 1
ATOM 1571 C C . ARG B 1 36 ? 6.184 -0.54 3.785 1 94.25 36 ARG B C 1
ATOM 1573 O O . ARG B 1 36 ? 5.086 -0.762 4.301 1 94.25 36 ARG B O 1
ATOM 1580 N N . LEU B 1 37 ? 6.336 -0.112 2.561 1 96.31 37 LEU B N 1
ATOM 1581 C CA . LEU B 1 37 ? 5.184 0.086 1.687 1 96.31 37 LEU B CA 1
ATOM 1582 C C . LEU B 1 37 ? 4.48 -1.238 1.405 1 96.31 37 LEU B C 1
ATOM 1584 O O . LEU B 1 37 ? 3.252 -1.314 1.455 1 96.31 37 LEU B O 1
ATOM 1588 N N . ILE B 1 38 ? 5.238 -2.264 1.144 1 96.19 38 ILE B N 1
ATOM 1589 C CA . ILE B 1 38 ? 4.688 -3.588 0.881 1 96.19 38 ILE B CA 1
ATOM 1590 C C . ILE B 1 38 ? 3.92 -4.078 2.107 1 96.19 38 ILE B C 1
ATOM 1592 O O . ILE B 1 38 ? 2.805 -4.59 1.984 1 96.19 38 ILE B O 1
ATOM 1596 N N . SER B 1 39 ? 4.551 -3.898 3.25 1 95.75 39 SER B N 1
ATOM 1597 C CA . SER B 1 39 ? 3.904 -4.316 4.488 1 95.75 39 SER B CA 1
ATOM 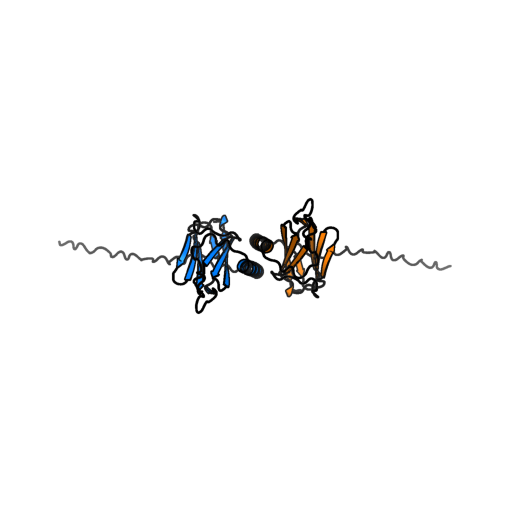1598 C C . SER B 1 39 ? 2.557 -3.625 4.672 1 95.75 39 SER B C 1
ATOM 1600 O O . SER B 1 39 ? 1.59 -4.246 5.117 1 95.75 39 SER B O 1
ATOM 1602 N N . GLU B 1 40 ? 2.51 -2.377 4.402 1 94.69 40 GLU B N 1
ATOM 1603 C CA . GLU B 1 40 ? 1.253 -1.642 4.523 1 94.69 40 GLU B CA 1
ATOM 1604 C C . GLU B 1 40 ? 0.211 -2.172 3.541 1 94.69 40 GLU B C 1
ATOM 1606 O O . GLU B 1 40 ? -0.967 -2.291 3.885 1 94.69 40 GLU B O 1
ATOM 1611 N N . ILE B 1 41 ? 0.592 -2.414 2.307 1 95.19 41 ILE B N 1
ATOM 1612 C CA . ILE B 1 41 ? -0.313 -2.951 1.296 1 95.19 41 ILE B CA 1
ATOM 1613 C C . ILE B 1 41 ? -0.895 -4.277 1.776 1 95.19 41 ILE B C 1
ATOM 1615 O O . ILE B 1 41 ? -2.107 -4.496 1.704 1 95.19 41 ILE B O 1
ATOM 1619 N N . GLU B 1 42 ? -0.053 -5.156 2.314 1 96.06 42 GLU B N 1
ATOM 1620 C CA . GLU B 1 42 ? -0.504 -6.445 2.836 1 96.06 42 GLU B CA 1
ATOM 1621 C C . GLU B 1 42 ? -1.494 -6.258 3.982 1 96.06 42 GLU B C 1
ATOM 1623 O O . GLU B 1 42 ? -2.551 -6.891 4.004 1 96.06 42 GLU B O 1
ATOM 1628 N N . TYR B 1 43 ? -1.132 -5.387 4.871 1 93 43 TYR B N 1
ATOM 1629 C CA . TYR B 1 43 ? -1.992 -5.078 6.008 1 93 43 TYR B CA 1
ATOM 1630 C C . TYR B 1 43 ? -3.375 -4.641 5.543 1 93 43 TYR B C 1
ATOM 1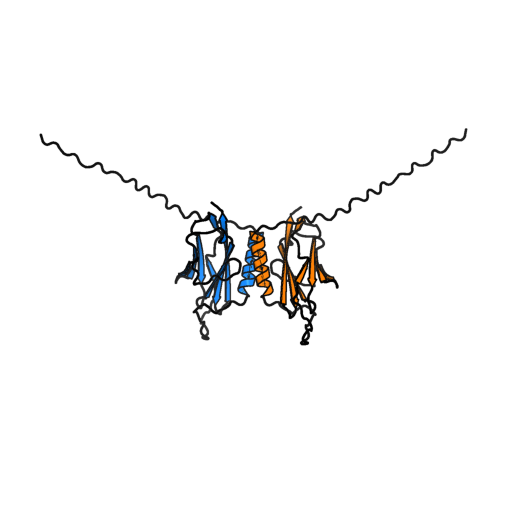632 O O . TYR B 1 43 ? -4.391 -5.109 6.059 1 93 43 TYR B O 1
ATOM 1640 N N . ARG B 1 44 ? -3.432 -3.82 4.602 1 91.81 44 ARG B N 1
ATOM 1641 C CA . ARG B 1 44 ? -4.695 -3.277 4.117 1 91.81 44 ARG B CA 1
ATOM 1642 C C . ARG B 1 44 ? -5.461 -4.316 3.305 1 91.81 44 ARG B C 1
ATOM 1644 O O . ARG B 1 44 ? -6.691 -4.398 3.391 1 91.81 44 ARG B O 1
ATOM 1651 N N . LEU B 1 45 ? -4.766 -5.059 2.51 1 93.75 45 LEU B N 1
ATOM 1652 C CA . LEU B 1 45 ? -5.391 -6.102 1.704 1 93.75 45 LEU B CA 1
ATOM 1653 C C . LEU B 1 45 ? -6.09 -7.129 2.59 1 93.75 45 LEU B C 1
ATOM 1655 O O . LEU B 1 45 ? -7.219 -7.531 2.311 1 93.75 45 LEU B O 1
ATOM 1659 N N . GLU B 1 46 ? -5.488 -7.512 3.641 1 93.62 46 GLU B N 1
ATOM 1660 C CA . GLU B 1 46 ? -6 -8.539 4.547 1 93.62 46 GLU B CA 1
ATOM 1661 C C . GLU B 1 46 ? -7.266 -8.062 5.254 1 93.62 46 GLU B C 1
ATOM 1663 O O . GLU B 1 46 ? -7.988 -8.867 5.844 1 93.62 46 GLU B O 1
ATOM 1668 N N . ARG B 1 47 ? -7.543 -6.801 5.156 1 88.19 47 ARG B N 1
ATOM 1669 C CA . ARG B 1 47 ? -8.703 -6.23 5.836 1 88.19 47 ARG B CA 1
ATOM 1670 C C . ARG B 1 47 ? -9.711 -5.688 4.832 1 88.19 47 ARG B C 1
ATOM 1672 O O . ARG B 1 47 ? -10.75 -5.141 5.219 1 88.19 47 ARG B O 1
ATOM 1679 N N . SER B 1 48 ? -9.391 -5.816 3.58 1 86.19 48 SER B N 1
ATOM 1680 C CA . SER B 1 48 ? -10.281 -5.367 2.518 1 86.19 48 SER B CA 1
ATOM 1681 C C . SER B 1 48 ? -11.266 -6.465 2.113 1 86.19 48 SER B C 1
ATOM 1683 O O . SER B 1 48 ? -10.945 -7.652 2.221 1 86.19 48 SER B O 1
ATOM 1685 N N . PRO B 1 49 ? -12.445 -5.965 1.653 1 79.44 49 PRO B N 1
ATOM 1686 C CA . PRO B 1 49 ? -13.375 -6.961 1.107 1 79.44 49 PRO B CA 1
ATOM 1687 C C . PRO B 1 49 ? -12.867 -7.578 -0.195 1 79.44 49 PRO B C 1
ATOM 1689 O O . PRO B 1 49 ? -12.242 -6.895 -1.006 1 79.44 49 PRO B O 1
ATOM 1692 N N . VAL B 1 50 ? -12.867 -8.812 -0.29 1 71.06 50 VAL B N 1
ATOM 1693 C CA . VAL B 1 50 ? -12.477 -9.477 -1.529 1 71.06 50 VAL B CA 1
ATOM 1694 C C . VAL B 1 50 ? -13.711 -10.016 -2.238 1 71.06 50 VAL B C 1
ATOM 1696 O O . VAL B 1 50 ? -14.664 -10.461 -1.59 1 71.06 50 VAL B O 1
ATOM 1699 N N . ASP B 1 51 ? -13.844 -9.555 -3.527 1 63.78 51 ASP B N 1
ATOM 1700 C CA . ASP B 1 51 ? -14.938 -10.117 -4.309 1 63.78 51 ASP B CA 1
ATOM 1701 C C . ASP B 1 51 ? -14.844 -11.641 -4.375 1 63.78 51 ASP B C 1
ATOM 1703 O O . ASP B 1 51 ? -13.836 -12.188 -4.812 1 63.78 51 ASP B O 1
ATOM 1707 N N . GLU B 1 52 ? -15.656 -12.258 -3.627 1 59.81 52 GLU B N 1
ATOM 1708 C CA . GLU B 1 52 ? -15.68 -13.719 -3.557 1 59.81 52 GLU B CA 1
ATOM 1709 C C . GLU B 1 52 ? -16.203 -14.328 -4.855 1 59.81 52 GLU B C 1
ATOM 1711 O O . GLU B 1 52 ? -16.531 -15.516 -4.906 1 59.81 52 GLU B O 1
ATOM 1716 N N . SER B 1 53 ? -16.453 -13.492 -5.832 1 53.94 53 SER B N 1
ATOM 1717 C CA . SER B 1 53 ? -17.203 -14.078 -6.938 1 53.94 53 SER B CA 1
ATOM 1718 C C . SER B 1 53 ? -16.531 -15.359 -7.438 1 53.94 53 SER B C 1
ATOM 1720 O O . SER B 1 53 ? -17.188 -16.219 -8.031 1 53.94 53 SER B O 1
ATOM 1722 N N . GLY B 1 54 ? -15.266 -15.305 -7.551 1 46.34 54 GLY B N 1
ATOM 1723 C CA . GLY B 1 54 ? -14.797 -16.406 -8.367 1 46.34 54 GLY B CA 1
ATOM 1724 C C . GLY B 1 54 ? -14.82 -17.75 -7.645 1 46.34 54 GLY B C 1
ATOM 1725 O O . GLY B 1 54 ? -15.172 -18.766 -8.227 1 46.34 54 GLY B O 1
ATOM 1726 N N . ASP B 1 55 ? -13.961 -17.969 -6.586 1 51.28 55 ASP B N 1
ATOM 1727 C CA . ASP B 1 55 ? -13.516 -19.344 -6.316 1 51.28 55 ASP B CA 1
ATOM 1728 C C . ASP B 1 55 ? -14.578 -20.125 -5.539 1 51.28 55 ASP B C 1
ATOM 1730 O O . ASP B 1 55 ? -15.375 -19.531 -4.805 1 51.28 55 ASP B O 1
ATOM 1734 N N . GLU B 1 56 ? -14.609 -21.375 -5.914 1 55.19 56 GLU B N 1
ATOM 1735 C CA . GLU B 1 56 ? -15.258 -22.656 -5.715 1 55.19 56 GLU B CA 1
ATOM 1736 C C . GLU B 1 56 ? -15.375 -23 -4.23 1 55.19 56 GLU B C 1
ATOM 1738 O O . GLU B 1 56 ? -16.203 -23.812 -3.836 1 55.19 56 GLU B O 1
ATOM 1743 N N . VAL B 1 57 ? -14.406 -22.469 -3.434 1 59.03 57 VAL B N 1
ATOM 1744 C CA . VAL B 1 57 ? -14.492 -23.141 -2.143 1 59.03 57 VAL B CA 1
ATOM 1745 C C . VAL B 1 57 ? -15.547 -22.453 -1.272 1 59.03 57 VAL B C 1
ATOM 1747 O O . VAL B 1 57 ? -15.477 -21.25 -1.036 1 59.03 57 VAL B O 1
ATOM 1750 N N . GLN B 1 58 ? -16.641 -22.891 -1.312 1 67.56 58 GLN B N 1
ATOM 1751 C CA . GLN B 1 58 ? -17.656 -22.453 -0.362 1 67.56 58 GLN B CA 1
ATOM 1752 C C . GLN B 1 58 ? -17.438 -23.094 1.009 1 67.56 58 GLN B C 1
ATOM 1754 O O . GLN B 1 58 ? -17.234 -24.297 1.112 1 67.56 58 GLN B O 1
ATOM 1759 N N . TYR B 1 59 ? -17.141 -22.125 1.983 1 73.62 59 TYR B N 1
ATOM 1760 C CA . TYR B 1 59 ? -17.016 -22.672 3.332 1 73.62 59 TYR B CA 1
ATOM 1761 C C . TYR B 1 59 ? -18.391 -22.984 3.91 1 73.62 59 TYR B C 1
ATOM 1763 O O . TYR B 1 59 ? -19.344 -22.219 3.75 1 73.62 59 TYR B O 1
ATOM 1771 N N . GLY B 1 60 ? -18.672 -24.203 3.967 1 68.31 60 GLY B N 1
ATOM 1772 C CA . GLY B 1 60 ? -19.938 -24.578 4.578 1 68.31 60 GLY B CA 1
ATOM 1773 C C . GLY B 1 60 ? -20.141 -23.984 5.957 1 68.31 60 GLY B C 1
ATOM 1774 O O . GLY B 1 60 ? -19.188 -23.5 6.57 1 68.31 60 GLY B O 1
ATOM 1775 N N . ASP B 1 61 ? -21.328 -23.672 6.34 1 67.75 61 ASP B N 1
ATOM 1776 C CA . ASP B 1 61 ? -21.719 -23.156 7.648 1 67.75 61 ASP B CA 1
ATOM 1777 C C . ASP B 1 61 ? -21.344 -24.141 8.758 1 67.75 61 ASP B C 1
ATOM 1779 O O . ASP B 1 61 ? -21.766 -23.969 9.906 1 67.75 61 ASP B O 1
ATOM 1783 N N . VAL B 1 62 ? -20.656 -25.203 8.359 1 67.5 62 VAL B N 1
ATOM 1784 C CA . VAL B 1 62 ? -20.359 -26.172 9.414 1 67.5 62 VAL B CA 1
ATOM 1785 C C . VAL B 1 62 ? -19.156 -25.703 10.227 1 67.5 62 VAL B C 1
ATOM 1787 O O . VAL B 1 62 ? -18.125 -25.344 9.664 1 67.5 62 VAL B O 1
ATOM 1790 N N . PRO B 1 63 ? -19.422 -25.531 11.562 1 72.62 63 PRO B N 1
ATOM 1791 C CA . PRO B 1 63 ? -18.266 -25.203 12.391 1 72.62 63 PRO B CA 1
ATOM 1792 C C . PRO B 1 63 ? -17.078 -26.125 12.125 1 72.62 63 PRO B C 1
ATOM 1794 O O . PRO B 1 63 ? -17.234 -27.344 12.094 1 72.62 63 PRO B O 1
ATOM 1797 N N . VAL B 1 64 ? -16.078 -25.609 11.617 1 73.94 64 VAL B N 1
ATOM 1798 C CA . VAL B 1 64 ? -14.875 -26.375 11.328 1 73.94 64 VAL B CA 1
ATOM 1799 C C . VAL B 1 64 ? -14.164 -26.734 12.625 1 73.94 64 VAL B C 1
ATOM 1801 O O . VAL B 1 64 ? -13.883 -25.875 13.453 1 73.94 64 VAL B O 1
ATOM 1804 N N . GLU B 1 65 ? -14.148 -27.938 12.969 1 83.62 65 GLU B N 1
ATOM 1805 C CA . GLU B 1 65 ? -13.383 -28.406 14.117 1 83.62 65 GLU B CA 1
ATOM 1806 C C . GLU B 1 65 ? -11.906 -28.078 13.969 1 83.62 65 GLU B C 1
ATOM 1808 O O . GLU B 1 65 ? -11.305 -28.359 12.93 1 83.62 65 GLU B O 1
ATOM 1813 N N . ASN B 1 66 ? -11.25 -27.484 14.906 1 92.19 66 ASN B N 1
ATOM 1814 C CA . ASN B 1 66 ? -9.828 -27.125 14.93 1 92.19 66 ASN B CA 1
ATOM 1815 C C . ASN B 1 66 ? -9.477 -26.156 13.812 1 92.19 66 ASN B C 1
ATOM 1817 O O . ASN B 1 66 ? -8.5 -26.359 13.086 1 92.19 66 ASN B O 1
ATOM 1821 N N . GLY B 1 67 ? -10.352 -25.25 13.578 1 93.69 67 GLY B N 1
ATOM 1822 C CA . GLY B 1 67 ? -10.109 -24.234 12.57 1 93.69 67 GLY B CA 1
ATOM 1823 C C . GLY B 1 67 ? -8.82 -23.469 12.789 1 93.69 67 GLY B C 1
ATOM 1824 O O . GLY B 1 67 ? -8.445 -23.188 13.93 1 93.69 67 GLY B O 1
ATOM 1825 N N . MET B 1 68 ? -8.016 -23.312 11.695 1 96.69 68 MET B N 1
ATOM 1826 C CA . MET B 1 68 ? -6.754 -22.562 11.727 1 96.69 68 MET B CA 1
ATOM 1827 C C . MET B 1 68 ? -6.688 -21.562 10.594 1 96.69 68 MET B C 1
ATOM 1829 O O . MET B 1 68 ? -6.918 -21.906 9.43 1 96.69 68 MET B O 1
ATOM 1833 N N . ALA B 1 69 ? -6.332 -20.359 10.977 1 97.5 69 ALA B N 1
ATOM 1834 C CA . ALA B 1 69 ? -6.152 -19.312 9.969 1 97.5 69 ALA B CA 1
ATOM 1835 C C . ALA B 1 69 ? -4.992 -19.656 9.031 1 97.5 69 ALA B C 1
ATOM 1837 O O . ALA B 1 69 ? -4.074 -20.391 9.414 1 97.5 69 ALA B O 1
ATOM 1838 N N . PRO B 1 70 ? -5.012 -19.141 7.879 1 98.19 70 PRO B N 1
ATOM 1839 C CA . PRO B 1 70 ? -3.9 -19.422 6.961 1 98.19 70 PRO B CA 1
ATOM 1840 C C . PRO B 1 70 ? -2.566 -18.875 7.477 1 98.19 70 PRO B C 1
ATOM 1842 O O . PRO B 1 70 ? -2.533 -17.844 8.148 1 98.19 70 PRO B O 1
ATOM 1845 N N . PHE B 1 71 ? -1.523 -19.547 7.152 1 98.56 71 PHE B N 1
ATOM 1846 C CA . PHE B 1 71 ? -0.169 -19.078 7.41 1 98.56 71 PHE B CA 1
ATOM 1847 C C . PHE B 1 71 ? 0.793 -19.562 6.336 1 98.56 71 PHE B C 1
ATOM 1849 O O . PHE B 1 71 ? 0.583 -20.625 5.746 1 98.56 71 PHE B O 1
ATOM 1856 N N . PHE B 1 72 ? 1.771 -18.797 6.113 1 98.56 72 PHE B N 1
ATOM 1857 C CA . PHE B 1 72 ? 2.734 -19.156 5.078 1 98.56 72 PHE B CA 1
ATOM 1858 C C . PHE B 1 72 ? 3.863 -20 5.66 1 98.56 72 PHE B C 1
ATOM 1860 O O . PHE B 1 72 ? 4.492 -19.609 6.645 1 98.56 72 PHE B O 1
ATOM 1867 N N . GLU B 1 73 ? 4.027 -21.062 5.117 1 98.38 73 GLU B N 1
ATOM 1868 C CA . GLU B 1 73 ? 5.219 -21.859 5.418 1 98.38 73 GLU B CA 1
ATOM 1869 C C . GLU B 1 73 ? 6.422 -21.375 4.609 1 98.38 73 GLU B C 1
ATOM 1871 O O . GLU B 1 73 ? 7.566 -21.516 5.039 1 98.38 73 GLU B O 1
ATOM 1876 N N . MET B 1 74 ? 6.199 -20.906 3.422 1 98.38 74 MET B N 1
ATOM 1877 C CA . MET B 1 74 ? 7.168 -20.297 2.518 1 98.38 74 MET B CA 1
ATOM 1878 C C . MET B 1 74 ? 6.566 -19.078 1.826 1 98.38 74 MET B C 1
ATOM 1880 O O . MET B 1 74 ? 5.496 -19.172 1.221 1 98.38 74 MET B O 1
ATOM 1884 N N . LYS B 1 75 ? 7.258 -17.969 1.897 1 98.06 75 LYS B N 1
ATOM 1885 C CA . LYS B 1 75 ? 6.754 -16.719 1.321 1 98.06 75 LYS B CA 1
ATOM 1886 C C . LYS B 1 75 ? 7.336 -16.484 -0.072 1 98.06 75 LYS B C 1
ATOM 1888 O O . LYS B 1 75 ? 8.297 -17.156 -0.468 1 98.06 75 LYS B O 1
ATOM 1893 N N . LEU B 1 76 ? 6.727 -15.539 -0.769 1 98.19 76 LEU B N 1
ATOM 1894 C CA . LEU B 1 76 ? 7.223 -15.133 -2.08 1 98.19 76 LEU B CA 1
ATOM 1895 C C . LEU B 1 76 ? 8.586 -14.461 -1.963 1 98.19 76 LEU B C 1
ATOM 1897 O O . LEU B 1 76 ? 8.891 -13.844 -0.939 1 98.19 76 LEU B O 1
ATOM 1901 N N . LYS B 1 77 ? 9.32 -14.609 -2.973 1 97 77 LYS B N 1
ATOM 1902 C CA . LYS B 1 77 ? 10.602 -13.906 -3.076 1 97 77 LYS B CA 1
ATOM 1903 C C . LYS B 1 77 ? 10.531 -12.781 -4.102 1 97 77 LYS B C 1
ATOM 1905 O O . LYS B 1 77 ? 9.539 -12.656 -4.824 1 97 77 LYS B O 1
ATOM 1910 N N . HIS B 1 78 ? 11.625 -11.969 -4.094 1 96.81 78 HIS B N 1
ATOM 1911 C CA . HIS B 1 78 ? 11.75 -10.891 -5.074 1 96.81 78 HIS B CA 1
ATOM 1912 C C . HIS B 1 78 ? 12.703 -11.281 -6.199 1 96.81 78 HIS B C 1
ATOM 1914 O O . HIS B 1 78 ? 13.734 -11.914 -5.953 1 96.81 78 HIS B O 1
ATOM 1920 N N . TYR B 1 79 ? 12.336 -10.906 -7.402 1 96.62 79 TYR B N 1
ATOM 1921 C CA . TYR B 1 79 ? 13.148 -11.328 -8.539 1 96.62 79 TYR B CA 1
ATOM 1922 C C . TYR B 1 79 ? 13.516 -10.141 -9.422 1 96.62 79 TYR B C 1
ATOM 1924 O O . TYR B 1 79 ? 12.734 -9.195 -9.555 1 96.62 79 TYR B O 1
ATOM 1932 N N . LYS B 1 80 ? 14.633 -10.188 -9.922 1 95.19 80 LYS B N 1
ATOM 1933 C CA . LYS B 1 80 ? 15.109 -9.336 -11.016 1 95.19 80 LYS B CA 1
ATOM 1934 C C . LYS B 1 80 ? 15.461 -10.172 -12.242 1 95.19 80 LYS B C 1
ATOM 1936 O O . LYS B 1 80 ? 16.312 -11.062 -12.18 1 95.19 80 LYS B O 1
ATOM 1941 N N . ILE B 1 81 ? 14.844 -9.898 -13.367 1 96.56 81 ILE B N 1
ATOM 1942 C CA . ILE B 1 81 ? 15.047 -10.75 -14.539 1 96.56 81 ILE B CA 1
ATOM 1943 C C . ILE B 1 81 ? 15.109 -9.883 -15.797 1 96.56 81 ILE B C 1
ATOM 1945 O O . ILE B 1 81 ? 14.898 -8.672 -15.734 1 96.56 81 ILE B O 1
ATOM 1949 N N . PHE B 1 82 ? 15.453 -10.516 -16.891 1 95.81 82 PHE B N 1
ATOM 1950 C CA . PHE B 1 82 ? 15.445 -9.844 -18.188 1 95.81 82 PHE B CA 1
ATOM 1951 C C . PHE B 1 82 ? 14.172 -10.164 -18.953 1 95.81 82 PHE B C 1
ATOM 1953 O O . PHE B 1 82 ? 13.617 -11.258 -18.812 1 95.81 82 PHE B O 1
ATOM 1960 N N . GLU B 1 83 ? 13.75 -9.172 -19.672 1 96.25 83 GLU B N 1
ATOM 1961 C CA . GLU B 1 83 ? 12.594 -9.383 -20.547 1 96.25 83 GLU B CA 1
ATOM 1962 C C . GLU B 1 83 ? 12.742 -10.664 -21.359 1 96.25 83 GLU B C 1
ATOM 1964 O O . GLU B 1 83 ? 13.836 -10.984 -21.828 1 96.25 83 GLU B O 1
ATOM 1969 N N . GLY B 1 84 ? 11.633 -11.375 -21.531 1 96.75 84 GLY B N 1
ATOM 1970 C CA . GLY B 1 84 ? 11.633 -12.609 -22.297 1 96.75 84 GLY B CA 1
ATOM 1971 C C . GLY B 1 84 ? 11.867 -13.844 -21.438 1 96.75 84 GLY B C 1
ATOM 1972 O O . GLY B 1 84 ? 11.617 -14.969 -21.875 1 96.75 84 GLY B O 1
ATOM 1973 N N . MET B 1 85 ? 12.367 -13.719 -20.281 1 95.88 85 MET B N 1
ATOM 1974 C CA . MET B 1 85 ? 12.664 -14.836 -19.391 1 95.88 85 MET B CA 1
ATOM 1975 C C . MET B 1 85 ? 11.414 -15.297 -18.656 1 95.88 85 MET B C 1
ATOM 1977 O O . MET B 1 85 ? 10.539 -14.484 -18.344 1 95.88 85 MET B O 1
ATOM 1981 N N . PRO B 1 86 ? 11.328 -16.594 -18.422 1 97.44 86 PRO B N 1
ATOM 1982 C CA . PRO B 1 86 ? 10.219 -17.078 -17.578 1 97.44 86 PRO B CA 1
ATOM 1983 C C . PRO B 1 86 ? 10.398 -16.719 -16.109 1 97.44 86 PRO B C 1
ATOM 1985 O O . PRO B 1 86 ? 11.531 -16.547 -15.641 1 97.44 86 PRO B O 1
ATOM 1988 N N . VAL B 1 87 ? 9.258 -16.578 -15.422 1 97.25 87 VAL B N 1
ATOM 1989 C CA . VAL B 1 87 ? 9.32 -16.312 -13.984 1 97.25 87 VAL B CA 1
ATOM 1990 C C . VAL B 1 87 ? 8.172 -17.047 -13.281 1 97.25 87 VAL B C 1
ATOM 1992 O O . VAL B 1 87 ? 7.066 -17.141 -13.82 1 97.25 87 VAL B O 1
ATOM 1995 N N . THR B 1 88 ? 8.516 -17.594 -12.102 1 98 88 THR B N 1
ATOM 1996 C CA . THR B 1 88 ? 7.52 -18.25 -11.273 1 98 88 THR B CA 1
ATOM 1997 C C . THR B 1 88 ? 7.594 -17.75 -9.828 1 98 88 THR B C 1
ATOM 1999 O O . THR B 1 88 ? 8.633 -17.875 -9.18 1 98 88 THR B O 1
ATOM 2002 N N . PHE B 1 89 ? 6.531 -17.156 -9.391 1 98.25 89 PHE B N 1
ATOM 2003 C CA . PHE B 1 89 ? 6.383 -16.906 -7.961 1 98.25 89 PHE B CA 1
ATOM 2004 C C . PHE B 1 89 ? 5.844 -18.141 -7.242 1 98.25 89 PHE B C 1
ATOM 2006 O O . PHE B 1 89 ? 4.863 -18.734 -7.684 1 98.25 89 PHE B O 1
ATOM 2013 N N . THR B 1 90 ? 6.438 -18.469 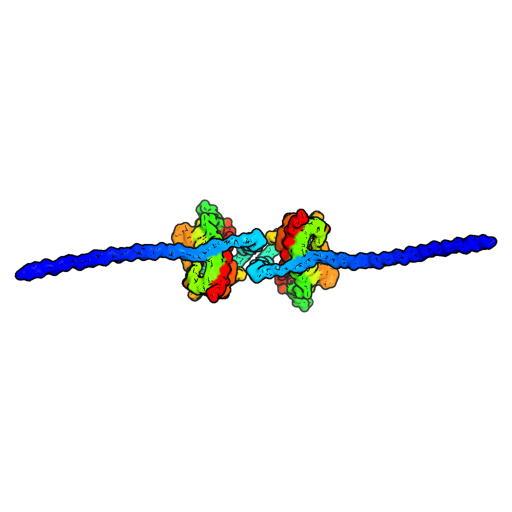-6.172 1 98.31 90 THR B N 1
ATOM 2014 C CA . THR B 1 90 ? 6.016 -19.672 -5.449 1 98.31 90 THR B CA 1
ATOM 2015 C C . THR B 1 90 ? 5.945 -19.391 -3.949 1 98.31 90 THR B C 1
ATOM 2017 O O . THR B 1 90 ? 6.816 -18.719 -3.393 1 98.31 90 THR B O 1
ATOM 2020 N N . CYS B 1 91 ? 4.941 -19.922 -3.326 1 98.44 91 CYS B N 1
ATOM 2021 C CA . CYS B 1 91 ? 4.812 -19.922 -1.874 1 98.44 91 CYS B CA 1
ATOM 2022 C C . CYS B 1 91 ? 4.094 -21.188 -1.397 1 98.44 91 CYS B C 1
ATOM 2024 O O . CYS B 1 91 ? 3.627 -21.984 -2.211 1 98.44 91 CYS B O 1
ATOM 2026 N N . ARG B 1 92 ? 4.07 -21.406 -0.104 1 98.75 92 ARG B N 1
ATOM 2027 C CA . ARG B 1 92 ? 3.332 -22.5 0.506 1 98.75 92 ARG B CA 1
ATOM 2028 C C . ARG B 1 92 ? 2.457 -22.016 1.653 1 98.75 92 ARG B C 1
ATOM 2030 O O . ARG B 1 92 ? 2.938 -21.312 2.555 1 98.75 92 ARG B O 1
ATOM 2037 N N . VAL B 1 93 ? 1.243 -22.344 1.604 1 98.31 93 VAL B N 1
ATOM 2038 C CA . VAL B 1 93 ? 0.285 -21.828 2.576 1 98.31 93 VAL B CA 1
ATOM 2039 C C . VAL B 1 93 ? -0.507 -22.984 3.184 1 98.31 93 VAL B C 1
ATOM 2041 O O . VAL B 1 93 ? -0.876 -23.922 2.48 1 98.31 93 VAL B O 1
ATOM 2044 N N . ALA B 1 94 ? -0.701 -22.906 4.441 1 97.75 94 ALA B N 1
ATOM 2045 C CA . ALA B 1 94 ? -1.514 -23.891 5.16 1 97.75 94 ALA B CA 1
ATOM 2046 C C . ALA B 1 94 ? -2.662 -23.203 5.902 1 97.75 94 ALA B C 1
ATOM 2048 O O . ALA B 1 94 ? -2.652 -21.984 6.09 1 97.75 94 ALA B O 1
ATOM 2049 N N . GLY B 1 95 ? -3.727 -23.953 6.223 1 96.69 95 GLY B N 1
ATOM 2050 C CA . GLY B 1 95 ? -4.895 -23.5 6.957 1 96.69 95 GLY B CA 1
ATOM 2051 C C . GLY B 1 95 ? -6.012 -24.531 7.004 1 96.69 95 GLY B C 1
ATOM 2052 O O . GLY B 1 95 ? -6.012 -25.484 6.23 1 96.69 95 GLY B O 1
ATOM 2053 N N . ASN B 1 96 ? -6.902 -24.266 7.961 1 95.31 96 ASN B N 1
ATOM 2054 C CA . ASN B 1 96 ? -8.078 -25.125 8.125 1 95.31 96 ASN B CA 1
ATOM 2055 C C . ASN B 1 96 ? -9.328 -24.297 8.422 1 95.31 96 ASN B C 1
ATOM 2057 O O . ASN B 1 96 ? -9.414 -23.656 9.469 1 95.31 96 ASN B O 1
ATOM 2061 N N . PRO B 1 97 ? -10.281 -24.438 7.609 1 94.5 97 PRO B N 1
ATOM 2062 C CA . PRO B 1 97 ? -10.336 -25.172 6.344 1 94.5 97 PRO B CA 1
ATOM 2063 C C . PRO B 1 97 ? -9.352 -24.641 5.309 1 94.5 97 PRO B C 1
ATOM 2065 O O . PRO B 1 97 ? -8.727 -23.594 5.523 1 94.5 97 PRO B O 1
ATOM 2068 N N . LYS B 1 98 ? -9.156 -25.344 4.227 1 93.75 98 LYS B N 1
ATOM 2069 C CA . LYS B 1 98 ? -8.242 -24.953 3.158 1 93.75 98 LYS B CA 1
ATOM 2070 C C . LYS B 1 98 ? -8.531 -23.531 2.684 1 93.75 98 LYS B C 1
ATOM 2072 O O . LYS B 1 98 ? -9.656 -23.219 2.289 1 93.75 98 LYS B O 1
ATOM 2077 N N . PRO B 1 99 ? -7.504 -22.75 2.643 1 95.38 99 PRO B N 1
ATOM 2078 C CA . PRO B 1 99 ? -7.75 -21.344 2.305 1 95.38 99 PRO B CA 1
ATOM 2079 C C . PRO B 1 99 ? -8.023 -21.125 0.817 1 95.38 99 PRO B C 1
ATOM 2081 O O . PRO B 1 99 ? -7.477 -21.844 -0.023 1 95.38 99 PRO B O 1
ATOM 2084 N N . LYS B 1 100 ? -8.836 -20.141 0.54 1 93.62 100 LYS B N 1
ATOM 2085 C CA . LYS B 1 100 ? -8.969 -19.625 -0.82 1 93.62 100 LYS B CA 1
ATOM 2086 C C . LYS B 1 100 ? -7.801 -18.719 -1.187 1 93.62 100 LYS B C 1
ATOM 2088 O O . LYS B 1 100 ? -7.324 -17.938 -0.354 1 93.62 100 LYS B O 1
ATOM 2093 N N . ILE B 1 101 ? -7.391 -18.828 -2.453 1 96 101 ILE B N 1
ATOM 2094 C CA . ILE B 1 101 ? -6.184 -18.125 -2.875 1 96 101 ILE B CA 1
ATOM 2095 C C . ILE B 1 101 ? -6.547 -17.062 -3.914 1 96 101 ILE B C 1
ATOM 2097 O O . ILE B 1 101 ? -7.301 -17.328 -4.852 1 96 101 ILE B O 1
ATOM 2101 N N . TYR B 1 102 ? -5.973 -15.906 -3.734 1 95.25 102 TYR B N 1
ATOM 2102 C CA . TYR B 1 102 ? -6.133 -14.789 -4.664 1 95.25 102 TYR B CA 1
ATOM 2103 C C . TYR B 1 102 ? -4.781 -14.188 -5.027 1 95.25 102 TYR B C 1
ATOM 2105 O O . TYR B 1 102 ? -3.908 -14.039 -4.168 1 95.25 102 TYR B O 1
ATOM 2113 N N . TRP B 1 103 ? -4.613 -13.867 -6.266 1 97.19 103 TRP B N 1
ATOM 2114 C CA . TRP B 1 103 ? -3.398 -13.219 -6.742 1 97.19 103 TRP B CA 1
ATOM 2115 C C . TRP B 1 103 ? -3.699 -11.805 -7.242 1 97.19 103 TRP B C 1
ATOM 2117 O O . TRP B 1 103 ? -4.73 -11.57 -7.879 1 97.19 103 TRP B O 1
ATOM 2127 N N . PHE B 1 104 ? -2.771 -10.953 -6.98 1 95.19 104 PHE B N 1
ATOM 2128 C CA . PHE B 1 104 ? -2.908 -9.57 -7.418 1 95.19 104 PHE B CA 1
ATOM 2129 C C . PHE B 1 104 ? -1.617 -9.07 -8.055 1 95.19 104 PHE B C 1
ATOM 2131 O O . PHE B 1 104 ? -0.522 -9.391 -7.59 1 95.19 104 PHE B O 1
ATOM 2138 N N . LYS B 1 105 ? -1.709 -8.32 -9.047 1 95.94 105 LYS B N 1
ATOM 2139 C CA . LYS B 1 105 ? -0.615 -7.535 -9.617 1 95.94 105 LYS B CA 1
ATOM 2140 C C . LYS B 1 105 ? -0.883 -6.039 -9.484 1 95.94 105 LYS B C 1
ATOM 2142 O O . LYS B 1 105 ? -1.846 -5.523 -10.055 1 95.94 105 LYS B O 1
ATOM 2147 N N . ASP B 1 106 ? -0.006 -5.367 -8.773 1 93.44 106 ASP B N 1
ATOM 2148 C CA . ASP B 1 106 ? -0.135 -3.932 -8.531 1 93.44 106 ASP B CA 1
ATOM 2149 C C . ASP B 1 106 ? -1.542 -3.58 -8.055 1 93.44 106 ASP B C 1
ATOM 2151 O O . ASP B 1 106 ? -2.139 -2.609 -8.523 1 93.44 106 ASP B O 1
ATOM 2155 N N . GLY B 1 107 ? -2.105 -4.465 -7.23 1 91.44 107 GLY B N 1
ATOM 2156 C CA . GLY B 1 107 ? -3.379 -4.191 -6.582 1 91.44 107 GLY B CA 1
ATOM 2157 C C . GLY B 1 107 ? -4.566 -4.746 -7.344 1 91.44 107 GLY B C 1
ATOM 2158 O O . GLY B 1 107 ? -5.676 -4.824 -6.805 1 91.44 107 GLY B O 1
ATOM 2159 N N . LYS B 1 108 ? -4.355 -5.094 -8.523 1 91.81 108 LYS B N 1
ATOM 2160 C CA . LYS B 1 108 ? -5.441 -5.641 -9.328 1 91.81 108 LYS B CA 1
ATOM 2161 C C . LYS B 1 108 ? -5.441 -7.168 -9.297 1 91.81 108 LYS B C 1
ATOM 2163 O O . LYS B 1 108 ? -4.398 -7.797 -9.484 1 91.81 108 LYS B O 1
ATOM 2168 N N . GLN B 1 109 ? -6.625 -7.699 -9.086 1 93.31 109 GLN B N 1
ATOM 2169 C CA . GLN B 1 109 ? -6.73 -9.148 -9.008 1 93.31 109 GLN B CA 1
ATOM 2170 C C . GLN B 1 109 ? -6.426 -9.805 -10.352 1 93.31 109 GLN B C 1
ATOM 2172 O O . GLN B 1 109 ? -6.887 -9.328 -11.391 1 93.31 109 GLN B O 1
ATOM 2177 N N . ILE B 1 110 ? -5.613 -10.805 -10.297 1 95.25 110 ILE B N 1
ATOM 2178 C CA . ILE B 1 110 ? -5.316 -11.594 -11.484 1 95.25 110 ILE B CA 1
ATOM 2179 C C . ILE B 1 110 ? -6.363 -12.695 -11.648 1 95.25 110 ILE B C 1
ATOM 2181 O O . ILE B 1 110 ? -6.58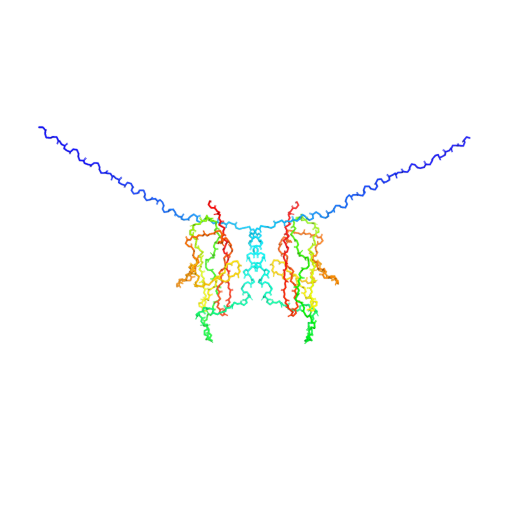2 -13.5 -10.742 1 95.25 110 ILE B O 1
ATOM 2185 N N . SER B 1 111 ? -6.941 -12.703 -12.703 1 93.44 111 SER B N 1
ATOM 2186 C CA . SER B 1 111 ? -7.953 -13.719 -12.969 1 93.44 111 SER B CA 1
ATOM 2187 C C . SER B 1 111 ? -7.324 -15.102 -13.086 1 93.44 111 SER B C 1
ATOM 2189 O O . SER B 1 111 ? -6.277 -15.266 -13.719 1 93.44 111 SER B O 1
ATOM 2191 N N . PRO B 1 112 ? -7.98 -16.094 -12.477 1 91.56 112 PRO B N 1
ATOM 2192 C CA . PRO B 1 112 ? -7.492 -17.453 -12.672 1 91.56 112 PRO B CA 1
ATOM 2193 C C . PRO B 1 112 ? -7.531 -17.891 -14.141 1 91.56 112 PRO B C 1
ATOM 2195 O O . PRO B 1 112 ? -6.879 -18.875 -14.508 1 91.56 112 PRO B O 1
ATOM 2198 N N . LYS B 1 113 ? -8.289 -17.25 -14.961 1 91.94 113 LYS B N 1
ATOM 2199 C CA . LYS B 1 113 ? -8.438 -17.562 -16.375 1 91.94 113 LYS B CA 1
ATOM 2200 C C . LYS B 1 113 ? -7.535 -16.688 -17.25 1 91.94 113 LYS B C 1
ATOM 2202 O O . LYS B 1 113 ? -7.754 -16.562 -18.453 1 91.94 113 LYS B O 1
ATOM 2207 N N . SER B 1 114 ? -6.602 -16.141 -16.719 1 92.75 114 SER B N 1
ATOM 2208 C CA . SER B 1 114 ? -5.676 -15.281 -17.453 1 92.75 114 SER B CA 1
ATOM 2209 C C . SER B 1 114 ? -4.934 -16.062 -18.531 1 92.75 114 SER B C 1
ATOM 2211 O O . SER B 1 114 ? -4.512 -17.203 -18.312 1 92.75 114 SER B O 1
ATOM 2213 N N . ASP B 1 115 ? -4.703 -15.461 -19.688 1 95.25 115 ASP B N 1
ATOM 2214 C CA . ASP B 1 115 ? -3.914 -16.047 -20.766 1 95.25 115 ASP B CA 1
ATOM 2215 C C . ASP B 1 115 ? -2.42 -15.836 -20.531 1 95.25 115 ASP B C 1
ATOM 2217 O O . ASP B 1 115 ? -1.589 -16.531 -21.109 1 95.25 115 ASP B O 1
ATOM 2221 N N . HIS B 1 116 ? -2.068 -14.898 -19.828 1 96.94 116 HIS B N 1
ATOM 2222 C CA . HIS B 1 116 ? -0.676 -14.508 -19.625 1 96.94 116 HIS B CA 1
ATOM 2223 C C . HIS B 1 116 ? -0.061 -15.234 -18.438 1 96.94 116 HIS B C 1
ATOM 2225 O O . HIS B 1 116 ? 1.12 -15.586 -18.469 1 96.94 116 HIS B O 1
ATOM 2231 N N . TYR B 1 117 ? -0.88 -15.492 -17.453 1 97.5 117 TYR B N 1
ATOM 2232 C CA . TYR B 1 117 ? -0.385 -16.141 -16.234 1 97.5 117 TYR B CA 1
ATOM 2233 C C . TYR B 1 117 ? -1.021 -17.5 -16.047 1 97.5 117 TYR B C 1
ATOM 2235 O O . TYR B 1 117 ? -2.207 -17.688 -16.328 1 97.5 117 TYR B O 1
ATOM 2243 N N . THR B 1 118 ? -0.211 -18.406 -15.609 1 97.62 118 THR B N 1
ATOM 2244 C CA . THR B 1 118 ? -0.712 -19.703 -15.164 1 97.62 118 THR B CA 1
ATOM 2245 C C . THR B 1 118 ? -0.674 -19.797 -13.641 1 97.62 118 THR B C 1
ATOM 2247 O O . THR B 1 118 ? 0.385 -19.641 -13.031 1 97.62 118 THR B O 1
ATOM 2250 N N . ILE B 1 119 ? -1.812 -20 -13.055 1 97.38 119 ILE B N 1
ATOM 2251 C CA . ILE B 1 119 ? -1.925 -20.141 -11.602 1 97.38 119 ILE B CA 1
ATOM 2252 C C . ILE B 1 119 ? -2.105 -21.625 -11.242 1 97.38 119 ILE B C 1
ATOM 2254 O O . ILE B 1 119 ? -2.949 -22.312 -11.828 1 97.38 119 ILE B O 1
ATOM 2258 N N . GLN B 1 120 ? -1.276 -22.078 -10.352 1 96.69 120 GLN B N 1
ATOM 2259 C CA . GLN B 1 120 ? -1.36 -23.469 -9.922 1 96.69 120 GLN B CA 1
ATOM 2260 C C . GLN B 1 120 ? -1.392 -23.562 -8.398 1 96.69 120 GLN B C 1
ATOM 2262 O O . GLN B 1 120 ? -0.818 -22.734 -7.703 1 96.69 120 GLN B O 1
ATOM 2267 N N . ARG B 1 121 ? -2.111 -24.516 -7.887 1 95.81 121 ARG B N 1
ATOM 2268 C CA . ARG B 1 121 ? -2.143 -24.859 -6.473 1 95.81 121 ARG B CA 1
ATOM 2269 C C . ARG B 1 121 ? -2.02 -26.375 -6.277 1 95.81 121 ARG B C 1
ATOM 2271 O O . ARG B 1 121 ? -2.824 -27.141 -6.809 1 95.81 121 ARG B O 1
ATOM 2278 N N . ASP B 1 122 ? -1.043 -26.75 -5.535 1 96.31 122 ASP B N 1
ATOM 2279 C CA . ASP B 1 122 ? -0.8 -28.172 -5.277 1 96.31 122 ASP B CA 1
ATOM 2280 C C . ASP B 1 122 ? -1.48 -28.625 -3.986 1 96.31 122 ASP B C 1
ATOM 2282 O O . ASP B 1 122 ? -1.865 -27.797 -3.16 1 96.31 122 ASP B O 1
ATOM 2286 N N . LEU B 1 123 ? -1.625 -29.922 -3.713 1 93.62 123 LEU B N 1
ATOM 2287 C CA . LEU B 1 123 ? -2.285 -30.5 -2.549 1 93.62 123 LEU B CA 1
ATOM 2288 C C . LEU B 1 123 ? -1.49 -30.219 -1.278 1 93.62 123 LEU B C 1
ATOM 2290 O O . LEU B 1 123 ? -2.055 -30.188 -0.183 1 93.62 123 LEU B O 1
ATOM 2294 N N . ASP B 1 124 ? -0.205 -30 -1.476 1 95.75 124 ASP B N 1
ATOM 2295 C CA . ASP B 1 124 ? 0.63 -29.797 -0.298 1 95.75 124 ASP B CA 1
ATOM 2296 C C . ASP B 1 124 ? 0.579 -28.328 0.15 1 95.75 124 ASP B C 1
ATOM 2298 O O . ASP B 1 124 ? 1.29 -27.938 1.075 1 95.75 124 ASP B O 1
ATOM 2302 N N . GLY B 1 125 ? -0.091 -27.469 -0.557 1 96.81 125 GLY B N 1
ATOM 2303 C CA . GLY B 1 125 ? -0.25 -26.078 -0.165 1 96.81 125 GLY B CA 1
ATOM 2304 C C . GLY B 1 125 ? 0.604 -25.125 -0.981 1 96.81 125 GLY B C 1
ATOM 2305 O O . GLY B 1 125 ? 0.561 -23.906 -0.774 1 96.81 125 GLY B O 1
ATOM 2306 N N . THR B 1 126 ? 1.356 -25.719 -1.919 1 98.44 126 THR B N 1
ATOM 2307 C CA . THR B 1 126 ? 2.203 -24.891 -2.771 1 98.44 126 THR B CA 1
ATOM 2308 C C . THR B 1 126 ? 1.365 -24.141 -3.801 1 98.44 126 THR B C 1
ATOM 2310 O O . THR B 1 126 ? 0.508 -24.719 -4.461 1 98.44 126 THR B O 1
ATOM 2313 N N . CYS B 1 127 ? 1.533 -22.812 -3.871 1 98.25 127 CYS B N 1
ATOM 2314 C CA . CYS B 1 127 ? 0.878 -21.953 -4.852 1 98.25 127 CYS B CA 1
ATOM 2315 C C . CYS B 1 127 ? 1.901 -21.297 -5.77 1 98.25 127 CYS B C 1
ATOM 2317 O O . CYS B 1 127 ? 2.988 -20.922 -5.328 1 98.25 127 CYS B O 1
ATOM 2319 N N . SER B 1 128 ? 1.469 -21.172 -7.023 1 98.44 128 SER B N 1
ATOM 2320 C CA . SER B 1 128 ? 2.428 -20.547 -7.93 1 98.44 128 SER B CA 1
ATOM 2321 C C . SER B 1 128 ? 1.722 -19.703 -8.984 1 98.44 128 SER B C 1
ATOM 2323 O O . SER B 1 128 ? 0.586 -19.984 -9.359 1 98.44 1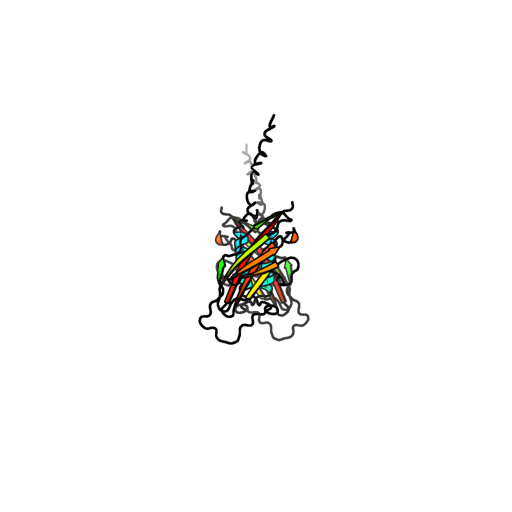28 SER B O 1
ATOM 2325 N N . LEU B 1 129 ? 2.32 -18.688 -9.375 1 98.56 129 LEU B N 1
ATOM 2326 C CA . LEU B 1 129 ? 1.984 -17.828 -10.508 1 98.56 129 LEU B CA 1
ATOM 2327 C C . LEU B 1 129 ? 3.131 -17.781 -11.508 1 98.56 129 LEU B C 1
ATOM 2329 O O . LEU B 1 129 ? 4.242 -17.359 -11.164 1 98.56 129 LEU B O 1
ATOM 2333 N N . HIS B 1 130 ? 2.852 -18.234 -12.719 1 98.06 130 HIS B N 1
ATOM 2334 C CA . HIS B 1 130 ? 3.914 -18.422 -13.703 1 98.06 130 HIS B CA 1
ATOM 2335 C C . HIS B 1 130 ? 3.615 -17.672 -14.992 1 98.06 130 HIS B C 1
ATOM 2337 O O . HIS B 1 130 ? 2.473 -17.656 -15.461 1 98.06 130 HIS B O 1
ATOM 2343 N N . THR B 1 131 ? 4.586 -17.031 -15.562 1 97.44 131 THR B N 1
ATOM 2344 C CA . THR B 1 131 ? 4.512 -16.547 -16.938 1 97.44 131 THR B CA 1
ATOM 2345 C C . THR B 1 131 ? 5.703 -17.047 -17.75 1 97.44 131 THR B C 1
ATOM 2347 O O . THR B 1 131 ? 6.84 -17.016 -17.281 1 97.44 131 THR B O 1
ATOM 2350 N N . THR B 1 132 ? 5.539 -17.531 -18.875 1 96.69 132 THR B N 1
ATOM 2351 C CA . THR B 1 132 ? 6.535 -18.188 -19.719 1 96.69 132 THR B CA 1
ATOM 2352 C C . THR B 1 132 ? 7.535 -17.172 -20.266 1 96.69 132 THR B C 1
ATOM 2354 O O . THR B 1 132 ? 8.695 -17.516 -20.5 1 96.69 132 THR B O 1
ATOM 2357 N N . ALA B 1 133 ? 7.082 -15.961 -20.594 1 96.56 133 ALA B N 1
ATOM 2358 C CA . ALA B 1 133 ? 7.918 -14.891 -21.141 1 96.56 133 ALA B CA 1
ATOM 2359 C C . ALA B 1 133 ? 7.508 -13.531 -20.594 1 96.56 133 ALA B C 1
ATOM 2361 O O . ALA B 1 133 ? 6.469 -12.984 -20.969 1 96.56 133 ALA B O 1
ATOM 2362 N N . SER B 1 134 ? 8.414 -13.008 -19.734 1 96.81 134 SER B N 1
ATOM 2363 C CA . SER B 1 134 ? 8.109 -11.742 -19.094 1 96.81 134 SER B CA 1
ATOM 2364 C C . SER B 1 134 ? 8.242 -10.578 -20.062 1 96.81 134 SER B C 1
ATOM 2366 O O . SER B 1 134 ? 9.133 -10.562 -20.906 1 96.81 134 SER B O 1
ATOM 2368 N N . THR B 1 135 ? 7.371 -9.672 -20 1 97.25 135 THR B N 1
ATOM 2369 C CA . THR B 1 135 ? 7.449 -8.4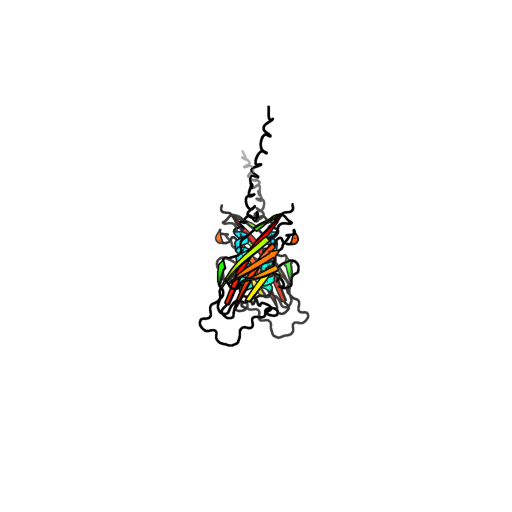06 -20.719 1 97.25 135 THR B CA 1
ATOM 2370 C C . THR B 1 135 ? 7.746 -7.254 -19.766 1 97.25 135 THR B C 1
ATOM 2372 O O . THR B 1 135 ? 7.73 -7.43 -18.547 1 97.25 135 THR B O 1
ATOM 2375 N N . LEU B 1 136 ? 8.023 -6.133 -20.312 1 96.06 136 LEU B N 1
ATOM 2376 C CA . LEU B 1 136 ? 8.266 -4.957 -19.484 1 96.06 136 LEU B CA 1
ATOM 2377 C C . LEU B 1 136 ? 7.027 -4.613 -18.656 1 96.06 136 LEU B C 1
ATOM 2379 O O . LEU B 1 136 ? 7.137 -4.086 -17.547 1 96.06 136 LEU B O 1
ATOM 2383 N N . ASP B 1 137 ? 5.875 -4.996 -19.172 1 95.69 137 ASP B N 1
ATOM 2384 C CA . ASP B 1 137 ? 4.621 -4.73 -18.469 1 95.69 137 ASP B CA 1
ATOM 2385 C C . ASP B 1 137 ? 4.477 -5.621 -17.234 1 95.69 137 ASP B C 1
ATOM 2387 O O . ASP B 1 137 ? 3.646 -5.355 -16.375 1 95.69 137 ASP B O 1
ATOM 2391 N N . ASP B 1 138 ? 5.285 -6.609 -17.156 1 97.06 138 ASP B N 1
ATOM 2392 C CA . ASP B 1 138 ? 5.203 -7.531 -16.031 1 97.06 138 ASP B CA 1
ATOM 2393 C C . ASP B 1 138 ? 5.926 -6.965 -14.812 1 97.06 138 ASP B C 1
ATOM 2395 O O . ASP B 1 138 ? 5.773 -7.477 -13.703 1 97.06 138 ASP B O 1
ATOM 2399 N N . ASP B 1 139 ? 6.711 -5.926 -15.008 1 96.25 139 ASP B N 1
ATOM 2400 C CA . ASP B 1 139 ? 7.332 -5.25 -13.875 1 96.25 139 ASP B CA 1
ATOM 2401 C C . ASP B 1 139 ? 6.281 -4.777 -12.875 1 96.25 139 ASP B C 1
ATOM 2403 O O . ASP B 1 139 ? 5.316 -4.109 -13.25 1 96.25 139 ASP B O 1
ATOM 2407 N N . GLY B 1 140 ? 6.48 -5.238 -11.578 1 96.38 140 GLY B N 1
ATOM 2408 C CA . GLY B 1 140 ? 5.453 -4.852 -10.633 1 96.38 140 GLY B CA 1
ATOM 2409 C C . GLY B 1 140 ? 5.48 -5.672 -9.352 1 96.38 140 GLY B C 1
ATOM 2410 O O . GLY B 1 140 ? 6.434 -6.414 -9.109 1 96.38 140 GLY B O 1
ATOM 2411 N N . ASN B 1 141 ? 4.492 -5.422 -8.539 1 96.06 141 ASN B N 1
ATOM 2412 C CA . ASN B 1 141 ? 4.32 -6.109 -7.266 1 96.06 141 ASN B CA 1
ATOM 2413 C C . ASN B 1 141 ? 3.246 -7.191 -7.355 1 96.06 141 ASN B C 1
ATOM 2415 O O . ASN B 1 141 ? 2.129 -6.93 -7.801 1 96.06 141 ASN B O 1
ATOM 2419 N N . TYR B 1 142 ? 3.59 -8.344 -7 1 97.62 142 TYR B N 1
ATOM 2420 C CA . TYR B 1 142 ? 2.672 -9.477 -7.02 1 97.62 142 TYR B CA 1
ATOM 2421 C C . TYR B 1 142 ? 2.336 -9.93 -5.605 1 97.62 142 TYR B C 1
ATOM 2423 O O . TYR B 1 142 ? 3.229 -10.266 -4.824 1 97.62 142 TYR B O 1
ATOM 2431 N N . THR B 1 143 ? 1.108 -9.93 -5.266 1 97.56 143 THR B N 1
ATOM 2432 C CA . THR B 1 143 ? 0.668 -10.281 -3.92 1 97.56 143 THR B CA 1
ATOM 2433 C C . THR B 1 143 ? -0.268 -11.484 -3.955 1 97.56 143 THR B C 1
ATOM 2435 O O . THR B 1 143 ? -1.148 -11.57 -4.812 1 97.56 143 THR B O 1
ATOM 2438 N N . ILE B 1 144 ? -0.004 -12.43 -3.117 1 98.19 144 ILE B N 1
ATOM 2439 C CA . ILE B 1 144 ? -0.921 -13.547 -2.92 1 98.19 144 ILE B CA 1
ATOM 2440 C C . ILE B 1 144 ? -1.659 -13.375 -1.593 1 98.19 144 ILE B C 1
ATOM 2442 O O . ILE B 1 144 ? -1.063 -12.977 -0.59 1 98.19 144 ILE B O 1
ATOM 2446 N N . MET B 1 145 ? -2.934 -13.609 -1.582 1 97.56 145 MET B N 1
ATOM 2447 C CA . MET B 1 145 ? -3.732 -13.594 -0.361 1 97.56 145 MET B CA 1
ATOM 2448 C C . MET B 1 145 ? -4.434 -14.93 -0.146 1 97.56 145 MET B C 1
ATOM 2450 O O . MET B 1 145 ? -5.051 -15.469 -1.068 1 97.56 145 MET B O 1
ATOM 2454 N N . ALA B 1 146 ? -4.27 -15.477 1.027 1 97 146 ALA B N 1
ATOM 2455 C CA . ALA B 1 146 ? -4.961 -16.688 1.458 1 97 146 ALA B CA 1
ATOM 2456 C C . ALA B 1 146 ? -6.02 -16.359 2.508 1 97 146 ALA B C 1
ATOM 2458 O O . ALA B 1 146 ? -5.762 -15.625 3.457 1 97 146 ALA B O 1
ATOM 2459 N N . ALA B 1 147 ? -7.254 -16.938 2.27 1 95.56 147 ALA B N 1
ATOM 2460 C CA . ALA B 1 147 ? -8.344 -16.594 3.178 1 95.56 147 ALA B CA 1
ATOM 2461 C C . ALA B 1 147 ? -9.18 -17.828 3.52 1 95.56 147 ALA B C 1
ATOM 2463 O O . ALA B 1 147 ? -9.445 -18.656 2.656 1 95.56 147 ALA B O 1
ATOM 2464 N N . ASN B 1 148 ? -9.523 -17.969 4.699 1 93.5 148 ASN B N 1
ATOM 2465 C CA . ASN B 1 148 ? -10.562 -18.891 5.168 1 93.5 148 ASN B CA 1
ATOM 2466 C C . ASN B 1 148 ? -11.375 -18.266 6.309 1 93.5 148 ASN B C 1
ATOM 2468 O O . ASN B 1 148 ? -11.141 -17.125 6.691 1 93.5 148 ASN B O 1
ATOM 2472 N N . PRO B 1 149 ? -12.414 -18.875 6.824 1 92.12 149 PRO B N 1
ATOM 2473 C CA . PRO B 1 149 ? -13.273 -18.266 7.832 1 92.12 149 PRO B CA 1
ATOM 2474 C C . PRO B 1 149 ? -12.523 -17.875 9.102 1 92.12 149 PRO B C 1
ATOM 2476 O O . PRO B 1 149 ? -13.008 -17.062 9.898 1 92.12 149 PRO B O 1
ATOM 2479 N N . GLN B 1 150 ? -11.266 -18.516 9.234 1 94.25 150 GLN B N 1
ATOM 2480 C CA . GLN B 1 150 ? -10.516 -18.25 10.445 1 94.25 150 GLN B CA 1
ATOM 2481 C C . GLN B 1 150 ? -9.656 -16.984 10.297 1 94.25 150 GLN B C 1
ATOM 2483 O O . GLN B 1 150 ? -9.148 -16.453 11.281 1 94.25 150 GLN B O 1
ATOM 2488 N N . GLY B 1 151 ? -9.383 -16.531 9.07 1 95.12 151 GLY B N 1
ATOM 2489 C CA . GLY B 1 151 ? -8.562 -15.336 8.891 1 95.12 151 GLY B CA 1
ATOM 2490 C C . GLY B 1 151 ? -8.008 -15.203 7.484 1 95.12 151 GLY B C 1
ATOM 2491 O O . GLY B 1 151 ? -8.422 -15.93 6.578 1 95.12 151 GLY B O 1
ATOM 2492 N N . ARG B 1 152 ? -7.203 -14.164 7.312 1 96.56 152 ARG B N 1
ATOM 2493 C CA . ARG B 1 152 ? -6.562 -13.875 6.035 1 96.56 152 ARG B CA 1
ATOM 2494 C C . ARG B 1 152 ? -5.086 -13.539 6.23 1 96.56 152 ARG B C 1
ATOM 2496 O O . ARG B 1 152 ? -4.707 -12.977 7.262 1 96.56 152 ARG B O 1
ATOM 2503 N N . ILE B 1 153 ? -4.293 -13.867 5.246 1 97.88 153 ILE B N 1
ATOM 2504 C CA . ILE B 1 153 ? -2.883 -13.492 5.25 1 97.88 153 ILE B CA 1
ATOM 2505 C C . ILE B 1 153 ? -2.404 -13.281 3.816 1 97.88 153 ILE B C 1
ATOM 2507 O O . ILE B 1 153 ? -2.979 -13.828 2.873 1 97.88 153 ILE B O 1
ATOM 2511 N N . SER B 1 154 ? -1.381 -12.43 3.658 1 98.12 154 SER B N 1
ATOM 2512 C CA . SER B 1 154 ? -0.864 -12.156 2.322 1 98.12 154 SER B CA 1
ATOM 2513 C C . SER B 1 154 ? 0.651 -11.984 2.34 1 98.12 154 SER B C 1
ATOM 2515 O O . SER B 1 154 ? 1.246 -11.781 3.4 1 98.12 154 SER B O 1
ATOM 2517 N N . CYS B 1 155 ? 1.266 -12.156 1.241 1 98.44 155 CYS B N 1
ATOM 2518 C CA . CYS B 1 155 ? 2.676 -11.844 1.041 1 98.44 155 CYS B CA 1
ATOM 2519 C C . CYS B 1 155 ? 2.934 -11.383 -0.389 1 98.44 155 CYS B C 1
ATOM 2521 O O . CYS B 1 155 ? 2.188 -11.742 -1.304 1 98.44 155 CYS B O 1
ATOM 2523 N N . THR B 1 156 ? 4.023 -10.586 -0.521 1 97.88 156 THR B N 1
ATOM 2524 C CA . THR B 1 156 ? 4.242 -9.891 -1.787 1 97.88 156 THR B CA 1
ATOM 2525 C C . THR B 1 156 ? 5.641 -10.18 -2.328 1 97.88 156 THR B C 1
ATOM 2527 O O . THR B 1 156 ? 6.613 -10.195 -1.57 1 97.88 156 THR B O 1
ATOM 2530 N N . GLY B 1 157 ? 5.688 -10.453 -3.611 1 97.69 157 GLY B N 1
ATOM 2531 C CA . GLY B 1 157 ? 6.934 -10.523 -4.359 1 97.69 157 GLY B CA 1
ATOM 2532 C C . GLY B 1 157 ? 7.062 -9.445 -5.418 1 97.69 157 GLY B C 1
ATOM 2533 O O . GLY B 1 157 ? 6.133 -9.227 -6.199 1 97.69 157 GLY B O 1
ATOM 2534 N N . ARG B 1 158 ? 8.258 -8.82 -5.465 1 96.38 158 ARG B N 1
ATOM 2535 C CA . ARG B 1 158 ? 8.555 -7.805 -6.469 1 96.38 158 ARG B CA 1
ATOM 2536 C C . ARG B 1 158 ? 9.242 -8.422 -7.684 1 96.38 158 ARG B C 1
ATOM 2538 O O . ARG B 1 158 ? 10.164 -9.227 -7.547 1 96.38 158 ARG B O 1
ATOM 2545 N N . LEU B 1 159 ? 8.719 -8.078 -8.836 1 96.69 159 LEU B N 1
ATOM 2546 C CA . LEU B 1 159 ? 9.375 -8.461 -10.078 1 96.69 159 LEU B CA 1
ATOM 2547 C C . LEU B 1 159 ? 9.945 -7.238 -10.789 1 96.69 159 LEU B C 1
ATOM 2549 O O . LEU B 1 159 ? 9.219 -6.301 -11.102 1 96.69 159 LEU B O 1
ATOM 2553 N N . MET B 1 160 ? 11.211 -7.227 -10.922 1 95.31 160 MET B N 1
ATOM 2554 C CA . MET B 1 160 ? 11.875 -6.223 -11.75 1 95.31 160 MET B CA 1
ATOM 2555 C C . MET B 1 160 ? 12.266 -6.805 -13.109 1 95.31 160 MET B C 1
ATOM 2557 O O . MET B 1 160 ? 13.008 -7.789 -13.172 1 95.31 160 MET B O 1
ATOM 2561 N N . VAL B 1 161 ? 11.727 -6.195 -14.125 1 95.88 161 VAL B N 1
ATOM 2562 C CA . VAL B 1 161 ? 12.023 -6.672 -15.469 1 95.88 161 VAL B CA 1
ATOM 2563 C C . VAL B 1 161 ? 12.891 -5.648 -16.203 1 95.88 161 VAL B C 1
ATOM 2565 O O . VAL B 1 161 ? 12.508 -4.484 -16.328 1 95.88 161 VAL B O 1
ATOM 2568 N N . GLN B 1 162 ? 14.031 -6.078 -16.609 1 94.81 162 GLN B N 1
ATOM 2569 C CA . GLN B 1 162 ? 14.938 -5.219 -17.344 1 94.81 162 GLN B CA 1
ATOM 2570 C C . GLN B 1 162 ? 14.898 -5.531 -18.844 1 94.81 162 GLN B C 1
ATOM 2572 O O . GLN B 1 162 ? 14.773 -6.695 -19.234 1 94.81 162 GLN B O 1
ATOM 2577 N N . ALA B 1 163 ? 14.93 -4.48 -19.578 1 93.19 163 ALA B N 1
ATOM 2578 C CA . ALA B 1 163 ? 14.992 -4.68 -21.016 1 93.19 163 ALA B CA 1
ATOM 2579 C C . ALA B 1 163 ? 16.297 -5.367 -21.422 1 93.19 163 ALA B C 1
ATOM 2581 O O . ALA B 1 163 ? 17.312 -5.227 -20.734 1 93.19 163 ALA B O 1
ATOM 2582 N N . VAL B 1 164 ? 16.156 -6.219 -22.422 1 86.38 164 VAL B N 1
ATOM 2583 C CA . VAL B 1 164 ? 17.344 -6.875 -22.969 1 86.38 164 VAL B CA 1
ATOM 2584 C C . VAL B 1 164 ? 18.125 -5.898 -23.844 1 86.38 164 VAL B C 1
ATOM 2586 O O . VAL B 1 164 ? 17.531 -5.102 -24.578 1 86.38 164 VAL B O 1
#

Foldseek 3Di:
DPPPPDDDPPPPPPCVVVPPPPQPFDFDDDDPVVVVVQVVVQVVVQVDDDDPPPDPDDDPPDPFPPWFWKDWPFAWTATEEEFFAKDKTKTFMDTPPFWDKWKDWQRHTDDCPDPQWHWDADPRRMIMIIGHGHDQVSFTKMKMKTGDPVGIGMHIYGYHYHYD/DPPPPPDDPPPPPPCPVPPPPPFPFDFDDDDPVVVVVQVVVQVVVQVDDDDPPDDDDDDPPDPFPPWFWKDWPFAWTATEEEFFAKDKTKTFMDTPPFWDKWKDWQRHTDDCPDPQWHWDADPRRMIMIIGHGHDQVSFTKMKMKTGDPNGIGMHIYGYHYHYD

Organism: Homo sapiens (NCBI:txid9606)

GO terms:
  GO:0005829 cytosol (C, IDA)
  GO:0015629 actin cytoskeleton (C, IDA)

Radius of gyration: 30.02 Å; Cα contacts (8 Å, |Δi|>4): 591; chains: 2; bounding box: 82×135×66 Å

Nearest PDB structures (foldseek):
  2dm2-assembly1_A  TM=9.486E-01  e=2.540E-15  Homo sapiens
  2ill-assembly1_A  TM=9.537E-01  e=3.848E-10  Homo sapiens
  1ya5-assembly1_B  TM=9.483E-01  e=9.309E-10  Homo sapiens
  2kkq-assembly1_A  TM=8.498E-01  e=4.465E-11  Homo sapiens
  2nzi-assembly2_B  TM=9.567E-01  e=5.759E-09  Homo sapiens

Secondary structure (DSSP, 8-state):
-------------------------EEPPPPHHHHHHHHHHHHHHTTS---TTS------SS--TT-EEEEEEE----EEEETT--EEEEEEEEEESPPEEEEEETTEEPPTT-SS-EEEE-TTSEEEEEESS--GGG-EEEEEEEEETTEEEEEEEEEEEE--/-------------------------EEPPPPHHHHHHHHHHHHHHTTS---TTS------SS--TT-EEEEEEE----EEEETT--EEEEEEEEEESPPEEEEEETTEEPPTT-SS-EEEE-TTSEEEEEESS--GGG-EEEEEEEEETTEEEEEEEEEEEE--